Protein AF-A0A3T1CY49-F1 (afdb_monomer)

Organism: NCBI:txid2507935

Solvent-accessible surface area (backbone atoms only — not comparable to full-atom values): 16279 Å² total; per-residue (Å²): 134,84,90,53,68,66,58,60,73,72,49,56,66,70,61,47,53,51,50,51,49,52,52,56,60,72,52,63,84,50,55,74,68,56,39,51,52,52,51,50,51,50,51,49,20,60,74,70,68,28,60,48,84,67,85,77,49,74,73,49,68,70,44,60,73,94,64,31,60,62,59,48,54,48,56,49,48,47,37,29,54,47,40,78,73,54,48,75,78,75,40,68,29,73,50,89,44,82,86,80,56,77,83,63,68,64,58,54,52,52,51,50,50,50,36,64,74,71,68,54,78,61,87,56,92,70,32,65,64,51,55,53,53,50,50,53,49,48,53,38,42,58,67,48,45,50,58,53,52,51,50,55,50,44,73,53,43,45,33,86,88,55,56,33,44,72,22,53,48,61,46,32,60,88,25,46,32,37,37,81,44,82,44,93,97,50,81,65,43,74,46,31,32,22,79,36,65,47,69,76,91,76,59,83,83,73,58,81,74,71,87,86,62,76,60,46,80,46,42,42,36,48,72,42,76,57,95,90,37,81,41,86,34,72,37,39,65,62,53,28,51,54,47,18,76,73,56,79,46,73,73,80,61,44,71,68,60,50,51,53,52,50,50,55,41,39,75,77,34,65,36,43,52,50,31,87,126

Mean predicted aligned error: 7.64 Å

Structure (mmCIF, N/CA/C/O backbone):
data_AF-A0A3T1CY49-F1
#
_entry.id   AF-A0A3T1CY49-F1
#
loop_
_atom_site.group_PDB
_atom_site.id
_atom_site.type_symbol
_atom_site.label_atom_id
_atom_site.label_alt_id
_atom_site.label_comp_id
_atom_site.label_asym_id
_atom_site.label_entity_id
_atom_site.label_seq_id
_atom_site.pdbx_PDB_ins_code
_atom_site.Cartn_x
_atom_site.Cartn_y
_atom_site.Cartn_z
_atom_site.occupancy
_atom_site.B_iso_or_equiv
_atom_site.auth_seq_id
_atom_site.auth_comp_id
_atom_site.auth_asym_id
_atom_site.auth_atom_id
_atom_site.pdbx_PDB_model_num
ATOM 1 N N . MET A 1 1 ? 8.720 -8.062 31.637 1.00 53.09 1 MET A N 1
ATOM 2 C CA . MET A 1 1 ? 7.837 -8.602 30.583 1.00 53.09 1 MET A CA 1
ATOM 3 C C . MET A 1 1 ? 7.523 -7.433 29.664 1.00 53.09 1 MET A C 1
ATOM 5 O O . MET A 1 1 ? 7.147 -6.395 30.189 1.00 53.09 1 MET A O 1
ATOM 9 N N . ALA A 1 2 ? 7.831 -7.522 28.370 1.00 63.19 2 ALA A N 1
ATOM 10 C CA . ALA A 1 2 ? 7.576 -6.425 27.431 1.00 63.19 2 ALA A CA 1
ATOM 11 C C . ALA A 1 2 ? 6.107 -6.471 26.995 1.00 63.19 2 ALA A C 1
ATOM 13 O O . ALA A 1 2 ? 5.632 -7.558 26.670 1.00 63.19 2 ALA A O 1
ATOM 14 N N . ILE A 1 3 ? 5.408 -5.331 27.000 1.00 70.81 3 ILE A N 1
ATOM 15 C CA . ILE A 1 3 ? 4.041 -5.262 26.468 1.00 70.81 3 ILE A CA 1
ATOM 16 C C . ILE A 1 3 ? 4.057 -5.432 24.944 1.00 70.81 3 ILE A C 1
ATOM 18 O O . ILE A 1 3 ? 4.859 -4.816 24.238 1.00 70.81 3 ILE A O 1
ATOM 22 N N . ASN A 1 4 ? 3.138 -6.227 24.424 1.00 80.12 4 ASN A N 1
ATOM 23 C CA . ASN A 1 4 ? 2.841 -6.327 23.005 1.00 80.12 4 ASN A CA 1
ATOM 24 C C . ASN A 1 4 ? 1.474 -5.687 22.717 1.00 80.12 4 ASN A C 1
ATOM 26 O O . ASN A 1 4 ? 0.631 -5.523 23.592 1.00 80.12 4 ASN A O 1
ATOM 30 N N . ILE A 1 5 ? 1.222 -5.363 21.454 1.00 81.94 5 ILE A N 1
ATOM 31 C CA . ILE A 1 5 ? -0.074 -4.924 20.950 1.00 81.94 5 ILE A CA 1
ATOM 32 C C . ILE A 1 5 ? -1.205 -5.895 21.302 1.00 81.94 5 ILE A C 1
ATOM 34 O O . ILE A 1 5 ? -2.344 -5.475 21.465 1.00 81.94 5 ILE A O 1
ATOM 38 N N . ASN A 1 6 ? -0.891 -7.181 21.488 1.00 82.94 6 ASN A N 1
ATOM 39 C CA . ASN A 1 6 ? -1.867 -8.170 21.928 1.00 82.94 6 ASN A CA 1
ATOM 40 C C . ASN A 1 6 ? -2.429 -7.877 23.327 1.00 82.94 6 ASN A C 1
ATOM 42 O O . ASN A 1 6 ? -3.613 -8.112 23.549 1.00 82.94 6 ASN A O 1
ATOM 46 N N . ASP A 1 7 ? -1.648 -7.249 24.210 1.00 85.62 7 ASP A N 1
ATOM 47 C CA . ASP A 1 7 ? -2.102 -6.888 25.557 1.00 85.62 7 ASP A CA 1
ATOM 48 C C . ASP A 1 7 ? -3.218 -5.832 25.521 1.00 85.62 7 ASP A C 1
ATOM 50 O O . ASP A 1 7 ? -4.044 -5.769 26.429 1.00 85.62 7 ASP A O 1
ATOM 54 N N . PHE A 1 8 ? -3.303 -5.023 24.453 1.00 88.81 8 PHE A N 1
ATOM 55 C CA . PHE A 1 8 ? -4.446 -4.131 24.237 1.00 88.81 8 PHE A CA 1
ATOM 56 C C . PHE A 1 8 ? -5.747 -4.922 24.051 1.00 88.81 8 PHE A C 1
ATOM 58 O O . PHE A 1 8 ? -6.788 -4.515 24.568 1.00 88.81 8 PHE A O 1
ATOM 65 N N . PHE A 1 9 ? -5.709 -6.062 23.354 1.00 88.75 9 PHE A N 1
ATOM 66 C CA . PHE A 1 9 ? -6.896 -6.890 23.128 1.00 88.75 9 PHE A CA 1
ATOM 67 C C . PHE A 1 9 ? -7.370 -7.617 24.388 1.00 88.75 9 PHE A C 1
ATOM 69 O O . PHE A 1 9 ? -8.554 -7.952 24.458 1.00 88.75 9 PHE A O 1
ATOM 76 N N . ASP A 1 10 ? -6.510 -7.764 25.392 1.00 89.44 10 ASP A N 1
ATOM 77 C CA . ASP A 1 10 ? -6.843 -8.390 26.675 1.00 89.44 10 ASP A CA 1
ATOM 78 C C . ASP A 1 10 ? -7.375 -7.385 27.714 1.00 89.44 10 ASP A C 1
ATOM 80 O O . ASP A 1 10 ? -7.883 -7.770 28.769 1.00 89.44 10 ASP A O 1
ATOM 84 N N . LEU A 1 11 ? -7.329 -6.080 27.414 1.00 88.81 11 LEU A N 1
ATOM 85 C CA . LEU A 1 11 ? -7.946 -5.056 28.257 1.00 88.81 11 LEU A CA 1
ATOM 86 C C . LEU A 1 11 ? -9.475 -5.204 28.312 1.00 88.81 11 LEU A C 1
ATOM 88 O O . LEU A 1 11 ? -10.131 -5.630 27.355 1.00 88.81 11 LEU A O 1
ATOM 92 N N . ASN A 1 12 ? -10.060 -4.760 29.426 1.00 92.38 12 ASN A N 1
ATOM 93 C CA . ASN A 1 12 ? -11.509 -4.596 29.524 1.00 92.38 12 ASN A CA 1
ATOM 94 C C . ASN A 1 12 ? -12.015 -3.493 28.569 1.00 92.38 12 ASN A C 1
ATOM 96 O O . ASN A 1 12 ? -11.236 -2.674 28.072 1.00 92.38 12 ASN A O 1
ATOM 100 N N . LEU A 1 13 ? -13.324 -3.496 28.306 1.00 89.50 13 LEU A N 1
ATOM 101 C CA . LEU A 1 13 ? -13.953 -2.588 27.342 1.00 89.50 13 LEU A CA 1
ATOM 102 C C . LEU A 1 13 ? -13.731 -1.116 27.711 1.00 89.50 13 LEU A C 1
ATOM 104 O O . LEU A 1 13 ? -13.204 -0.375 26.886 1.00 89.50 13 LEU A O 1
ATOM 108 N N . ASP A 1 14 ? -13.982 -0.728 28.963 1.00 92.12 14 ASP A N 1
ATOM 109 C CA . ASP A 1 14 ? -13.819 0.659 29.424 1.00 92.12 14 ASP A CA 1
ATOM 110 C C . ASP A 1 14 ? -12.405 1.205 29.169 1.00 92.12 14 ASP A C 1
ATOM 112 O O . ASP A 1 14 ? -12.218 2.346 28.745 1.00 92.12 14 ASP A O 1
ATOM 116 N N . LYS A 1 15 ? -11.363 0.398 29.410 1.00 91.06 15 LYS A N 1
ATOM 117 C CA . LYS A 1 15 ? -9.976 0.811 29.152 1.00 91.06 15 LYS A CA 1
ATOM 118 C C . LYS A 1 15 ? -9.697 0.952 27.659 1.00 91.06 15 LYS A C 1
ATOM 120 O O . LYS A 1 15 ? -9.019 1.903 27.272 1.00 91.06 15 LYS A O 1
ATOM 125 N N . LYS A 1 16 ? -10.210 0.041 26.825 1.00 91.50 16 LYS A N 1
ATOM 126 C CA . LYS A 1 16 ? -10.067 0.134 25.362 1.00 91.50 16 LYS A CA 1
ATOM 127 C C . LYS A 1 16 ? -10.739 1.392 24.828 1.00 91.50 16 LYS A C 1
ATOM 129 O O . LYS A 1 16 ? -10.111 2.132 24.079 1.00 91.50 16 LYS A O 1
ATOM 134 N N . GLU A 1 17 ? -11.971 1.661 25.251 1.00 91.38 17 GLU A N 1
ATOM 135 C CA . GLU A 1 17 ? -12.739 2.835 24.828 1.00 91.38 17 GLU A CA 1
ATOM 136 C C . GLU A 1 17 ? -12.062 4.145 25.236 1.00 91.38 17 GLU A C 1
ATOM 138 O O . GLU A 1 17 ? -11.945 5.061 24.416 1.00 91.38 17 GLU A O 1
ATOM 143 N N . ASN A 1 18 ? -11.535 4.218 26.461 1.00 93.94 18 ASN A N 1
ATOM 144 C CA . ASN A 1 18 ? -10.764 5.373 26.916 1.00 93.94 18 ASN A CA 1
ATOM 145 C C . ASN A 1 18 ? -9.512 5.601 26.052 1.00 93.94 18 ASN A C 1
ATOM 147 O O . ASN A 1 18 ? -9.291 6.714 25.576 1.00 93.94 18 ASN A O 1
ATOM 151 N N . ILE A 1 19 ? -8.731 4.550 25.775 1.00 93.12 19 ILE A N 1
ATOM 152 C CA . ILE A 1 19 ? -7.538 4.642 24.915 1.00 93.12 19 ILE A CA 1
ATOM 153 C C . ILE A 1 19 ? -7.918 5.085 23.498 1.00 93.12 19 ILE A C 1
ATOM 155 O O . ILE A 1 19 ? -7.295 5.994 22.951 1.00 93.12 19 ILE A O 1
ATOM 159 N N . ILE A 1 20 ? -8.949 4.482 22.900 1.00 91.50 20 ILE A N 1
ATOM 160 C CA . ILE A 1 20 ? -9.424 4.850 21.558 1.00 91.50 20 ILE A CA 1
ATOM 161 C C . ILE A 1 20 ? -9.857 6.320 21.535 1.00 91.50 20 ILE A C 1
ATOM 163 O O . ILE A 1 20 ? -9.504 7.047 20.607 1.00 91.50 20 ILE A O 1
ATOM 167 N N . THR A 1 21 ? -10.559 6.786 22.567 1.00 93.62 21 THR A N 1
ATOM 168 C CA . THR A 1 21 ? -10.977 8.188 22.695 1.00 93.62 21 THR A CA 1
ATOM 169 C C . THR A 1 21 ? -9.775 9.131 22.755 1.00 93.62 21 THR A C 1
ATOM 171 O O . THR A 1 21 ? -9.752 10.148 22.058 1.00 93.62 21 THR A O 1
ATOM 174 N N . GLU A 1 22 ? -8.740 8.787 23.524 1.00 94.62 22 GLU A N 1
ATOM 175 C CA . GLU A 1 22 ? -7.503 9.571 23.584 1.00 94.62 22 GLU A CA 1
ATOM 176 C C . GLU A 1 22 ? -6.767 9.615 22.238 1.00 94.62 22 GLU A C 1
ATOM 178 O O . GLU A 1 22 ? -6.291 10.680 21.833 1.00 94.62 22 GLU A O 1
ATOM 183 N N . LEU A 1 23 ? -6.716 8.495 21.508 1.00 92.44 23 LEU A N 1
ATOM 184 C CA . LEU A 1 23 ? -6.149 8.451 20.158 1.00 92.44 23 LEU A CA 1
ATOM 185 C C . LEU A 1 23 ? -6.943 9.347 19.200 1.00 92.44 23 LEU A C 1
ATOM 187 O O . LEU A 1 23 ? -6.354 10.200 18.535 1.00 92.44 23 LEU A O 1
ATOM 191 N N . LYS A 1 24 ? -8.278 9.223 19.170 1.00 91.81 24 LYS A N 1
ATOM 192 C CA . LYS A 1 24 ? -9.146 10.043 18.307 1.00 91.81 24 LYS A CA 1
ATOM 193 C C . LYS A 1 24 ? -8.973 11.537 18.614 1.00 91.81 24 LYS A C 1
ATOM 195 O O . LYS A 1 24 ? -8.818 12.334 17.687 1.00 91.81 24 LYS A O 1
ATOM 200 N N . LYS A 1 25 ? -8.874 11.909 19.898 1.00 93.88 25 LYS A N 1
ATOM 201 C CA . LYS A 1 25 ? -8.597 13.286 20.343 1.00 93.88 25 LYS A CA 1
ATOM 202 C C . LYS A 1 25 ? -7.230 13.796 19.877 1.00 93.88 25 LYS A C 1
ATOM 204 O O . LYS A 1 25 ? -7.146 14.933 19.409 1.00 93.88 25 LYS A O 1
ATOM 209 N N . LYS A 1 26 ? -6.172 12.981 19.971 1.00 93.81 26 LYS A N 1
ATOM 210 C CA . LYS A 1 26 ? -4.807 13.352 19.550 1.00 93.81 26 LYS A CA 1
ATOM 211 C C . LYS A 1 26 ? -4.734 13.737 18.070 1.00 93.81 26 LYS A C 1
ATOM 213 O O . LYS A 1 26 ? -4.014 14.670 17.727 1.00 93.81 26 LYS A O 1
ATOM 218 N N . TYR A 1 27 ? -5.485 13.049 17.213 1.00 92.69 27 TYR A N 1
ATOM 219 C CA . TYR A 1 27 ? -5.465 13.262 15.760 1.00 92.69 27 TYR A CA 1
ATOM 220 C C . TYR A 1 27 ? -6.612 14.149 15.243 1.00 92.69 27 TYR A C 1
ATOM 222 O O . TYR A 1 27 ? -6.879 14.189 14.045 1.00 92.69 27 TYR A O 1
ATOM 230 N N . SER A 1 28 ? -7.257 14.916 16.128 1.00 91.38 28 SER A N 1
ATOM 231 C CA . SER A 1 28 ? -8.328 15.870 15.781 1.00 91.38 28 SER A CA 1
ATOM 232 C C . SER A 1 28 ? -7.885 17.051 14.902 1.00 91.38 28 SER A C 1
ATOM 234 O O . SER A 1 28 ? -8.725 17.808 14.424 1.00 91.38 28 SER A O 1
ATOM 236 N N . PHE A 1 29 ? -6.582 17.216 14.657 1.00 91.81 29 PHE A N 1
ATOM 237 C CA . PHE A 1 29 ? -6.048 18.241 13.753 1.00 91.81 29 PHE A CA 1
ATOM 238 C C . PHE A 1 29 ? -6.157 17.863 12.264 1.00 91.81 29 PHE A C 1
ATOM 240 O O . PHE A 1 29 ? -5.943 18.714 11.403 1.00 91.81 29 PHE A O 1
ATOM 247 N N . LEU A 1 30 ? -6.446 16.596 11.944 1.00 92.25 30 LEU A N 1
ATOM 248 C CA . LEU A 1 30 ? -6.599 16.122 10.565 1.00 92.25 30 LEU A CA 1
ATOM 249 C C . LEU A 1 30 ? -7.856 16.703 9.902 1.00 92.25 30 LEU A C 1
ATOM 251 O O . LEU A 1 30 ? -8.797 17.103 10.582 1.00 92.25 30 LEU A O 1
ATOM 255 N N . THR A 1 31 ? -7.920 16.700 8.568 1.00 92.25 31 THR A N 1
ATOM 256 C CA . THR A 1 31 ? -9.153 17.088 7.855 1.00 92.25 31 THR A CA 1
ATOM 257 C C . THR A 1 31 ? -10.301 16.108 8.151 1.00 92.25 31 THR A C 1
ATOM 259 O O . THR A 1 31 ? -10.032 14.938 8.436 1.00 92.25 31 THR A O 1
ATOM 262 N N . PRO A 1 32 ? -11.583 16.504 8.020 1.00 92.75 32 PRO A N 1
ATOM 263 C CA . PRO A 1 32 ? -12.715 15.618 8.323 1.00 92.75 32 PRO A CA 1
ATOM 264 C C . PRO A 1 32 ? -12.683 14.274 7.577 1.00 92.75 32 PRO A C 1
ATOM 266 O O . PRO A 1 32 ? -12.962 13.227 8.162 1.00 92.75 32 PRO A O 1
ATOM 269 N N . LYS A 1 33 ? -12.274 14.279 6.300 1.00 88.12 33 LYS A N 1
ATOM 270 C CA . LYS A 1 33 ? -12.119 13.052 5.503 1.00 88.12 33 LYS A CA 1
ATOM 271 C C . LYS A 1 33 ? -10.994 12.162 6.043 1.00 88.12 33 LYS A C 1
ATOM 273 O O . LYS A 1 33 ? -11.181 10.960 6.189 1.00 88.12 33 LYS A O 1
ATOM 278 N N . GLN A 1 34 ? -9.844 12.746 6.384 1.00 89.94 34 GLN A N 1
ATOM 279 C CA . GLN A 1 34 ? -8.722 12.006 6.972 1.00 89.94 34 GLN A CA 1
ATOM 280 C C . GLN A 1 34 ? -9.076 11.431 8.348 1.00 89.94 34 GLN A C 1
ATOM 282 O O . GLN A 1 34 ? -8.743 10.283 8.618 1.00 89.94 34 GLN A O 1
ATOM 287 N N . GLN A 1 35 ? -9.779 12.192 9.194 1.00 91.44 35 GLN A N 1
ATOM 288 C CA . GLN A 1 35 ? -10.267 11.704 10.487 1.00 91.44 35 GLN A CA 1
ATOM 289 C C . GLN A 1 35 ? -11.217 10.524 10.308 1.00 91.44 35 GLN A C 1
ATOM 291 O O . GLN A 1 35 ? -11.038 9.501 10.957 1.00 91.44 35 GLN A O 1
ATOM 296 N N . THR A 1 36 ? -12.184 10.646 9.395 1.00 91.56 36 THR A N 1
ATOM 297 C CA . THR A 1 36 ? -13.145 9.575 9.101 1.00 91.56 36 THR A CA 1
ATOM 298 C C . THR A 1 36 ? -12.419 8.290 8.707 1.00 91.56 36 THR A C 1
ATOM 300 O O . THR A 1 36 ? -12.648 7.249 9.319 1.00 91.56 36 THR A O 1
ATOM 303 N N . ASN A 1 37 ? -11.479 8.373 7.762 1.00 90.44 37 ASN A N 1
ATOM 304 C CA . ASN A 1 37 ? -10.702 7.216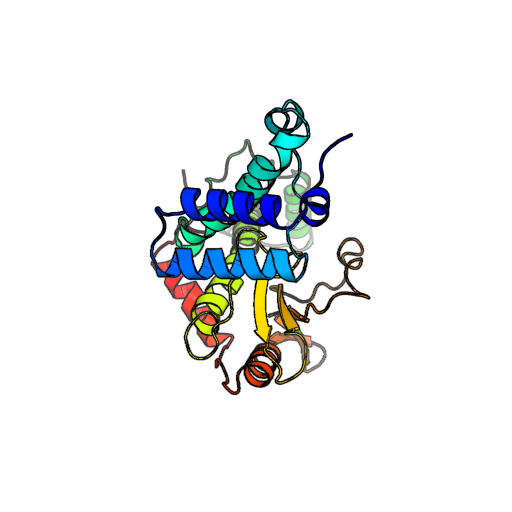 7.320 1.00 90.44 37 ASN A CA 1
ATOM 305 C C . ASN A 1 37 ? -9.842 6.630 8.449 1.00 90.44 37 ASN A C 1
ATOM 307 O O . ASN A 1 37 ? -9.835 5.419 8.646 1.00 90.44 37 ASN A O 1
ATOM 311 N N . LEU A 1 38 ? -9.147 7.478 9.216 1.00 91.44 38 LEU A N 1
ATOM 312 C CA . LEU A 1 38 ? -8.317 7.047 10.342 1.00 91.44 38 LEU A CA 1
ATOM 313 C C . LEU A 1 38 ? -9.153 6.338 11.413 1.00 91.44 38 LEU A C 1
ATOM 315 O O . LEU A 1 38 ? -8.739 5.313 11.946 1.00 91.44 38 LEU A O 1
ATOM 319 N N . TYR A 1 39 ? -10.329 6.871 11.738 1.00 92.12 39 TYR A N 1
ATOM 320 C CA . TYR A 1 39 ? -11.199 6.298 12.760 1.00 92.12 39 TYR A CA 1
ATOM 321 C C . TYR A 1 39 ? -11.777 4.964 12.305 1.00 92.12 39 TYR A C 1
ATOM 323 O O . TYR A 1 39 ? -11.755 4.019 13.085 1.00 92.12 39 TYR A O 1
ATOM 331 N N . GLN A 1 40 ? -12.195 4.856 11.042 1.00 92.31 40 GLN A N 1
ATOM 332 C CA . GLN A 1 40 ? -12.613 3.575 10.477 1.00 92.31 40 GLN A CA 1
ATOM 333 C C . GLN A 1 40 ? -11.465 2.558 10.479 1.00 92.31 40 GLN A C 1
ATOM 335 O O . GLN A 1 40 ? -11.675 1.417 10.875 1.00 92.31 40 GLN A O 1
ATOM 340 N N . LEU A 1 41 ? -10.239 2.958 10.119 1.00 92.38 41 LEU A N 1
ATOM 341 C CA . LEU A 1 41 ? -9.065 2.082 10.203 1.00 92.38 41 LEU A CA 1
ATOM 342 C C . LEU A 1 41 ? -8.809 1.597 11.635 1.00 92.38 41 LEU A C 1
ATOM 344 O O . LEU A 1 41 ? -8.552 0.411 11.825 1.00 92.38 41 LEU A O 1
ATOM 348 N N . ILE A 1 42 ? -8.905 2.482 12.635 1.00 91.44 42 ILE A N 1
ATOM 349 C CA . ILE A 1 42 ? -8.789 2.105 14.052 1.00 91.44 42 ILE A CA 1
ATOM 350 C C . ILE A 1 42 ? -9.861 1.080 14.406 1.00 91.44 42 ILE A C 1
ATOM 352 O O . ILE A 1 42 ? -9.534 0.022 14.939 1.00 91.44 42 ILE A O 1
ATOM 356 N N . ASP A 1 43 ? -11.121 1.375 14.093 1.00 90.94 43 ASP A N 1
ATOM 357 C CA . ASP A 1 43 ? -12.248 0.530 14.471 1.00 90.94 43 ASP A CA 1
ATOM 358 C C . ASP A 1 43 ? -12.116 -0.868 13.825 1.00 90.94 43 ASP A C 1
ATOM 360 O O . ASP A 1 43 ? -12.244 -1.874 14.523 1.00 90.94 43 ASP A O 1
ATOM 364 N N . LEU A 1 44 ? -11.733 -0.955 12.542 1.00 92.00 44 LEU A N 1
ATOM 365 C CA . LEU A 1 44 ? -11.474 -2.231 11.858 1.00 92.00 44 LEU A CA 1
ATOM 366 C C . LEU A 1 44 ? -10.256 -2.970 12.419 1.00 92.00 44 LEU A C 1
ATOM 368 O O . LEU A 1 44 ? -10.304 -4.183 12.622 1.00 92.00 44 LEU A O 1
ATOM 372 N N . ALA A 1 45 ? -9.154 -2.266 12.680 1.00 90.75 45 ALA A N 1
ATOM 373 C CA . ALA A 1 45 ? -7.953 -2.889 13.221 1.00 90.75 45 ALA A CA 1
ATOM 374 C C . ALA A 1 45 ? -8.202 -3.472 14.618 1.00 90.75 45 ALA A C 1
ATOM 376 O O . ALA A 1 45 ? -7.668 -4.533 14.948 1.00 90.75 45 ALA A O 1
ATOM 377 N N . VAL A 1 46 ? -9.027 -2.801 15.423 1.00 90.19 46 VAL A N 1
ATOM 378 C CA . VAL A 1 46 ? -9.418 -3.262 16.755 1.00 90.19 46 VAL A CA 1
ATOM 379 C C . VAL A 1 46 ? -10.372 -4.453 16.664 1.00 90.19 46 VAL A C 1
ATOM 381 O O . VAL A 1 46 ? -10.104 -5.491 17.267 1.00 90.19 46 VAL A O 1
ATOM 384 N N . GLU A 1 47 ? -11.456 -4.321 15.899 1.00 89.31 47 GLU A N 1
ATOM 385 C CA . GLU A 1 47 ? -12.495 -5.346 15.750 1.00 89.31 47 GLU A CA 1
ATOM 386 C C . GLU A 1 47 ? -11.928 -6.664 15.213 1.00 89.31 47 GLU A C 1
ATOM 388 O O . GLU A 1 47 ? -12.144 -7.727 15.796 1.00 89.31 47 GLU A O 1
ATOM 393 N N . PHE A 1 48 ? -11.134 -6.594 14.144 1.00 89.06 48 PHE A N 1
ATOM 394 C CA . PHE A 1 48 ? -10.583 -7.770 13.469 1.00 89.06 48 PHE A CA 1
ATOM 395 C C . PHE A 1 48 ? -9.187 -8.167 13.973 1.00 89.06 48 PHE A C 1
ATOM 397 O O . PHE A 1 48 ? -8.536 -9.025 13.371 1.00 89.06 48 PHE A O 1
ATOM 404 N N . LYS A 1 49 ? -8.711 -7.548 15.064 1.00 90.38 49 LYS A N 1
ATOM 405 C CA . LYS A 1 49 ? -7.387 -7.778 15.674 1.00 90.38 49 LYS A CA 1
ATOM 406 C C . LYS A 1 49 ? -6.215 -7.658 14.687 1.00 90.38 49 LYS A C 1
ATOM 408 O O . LYS A 1 49 ? -5.250 -8.421 14.735 1.00 90.38 49 LYS A O 1
ATOM 413 N N . GLN A 1 50 ? -6.290 -6.677 13.791 1.00 90.25 50 GLN A N 1
ATOM 414 C CA . GLN A 1 50 ? -5.333 -6.459 12.703 1.00 90.25 50 GLN A CA 1
ATOM 415 C C . GLN A 1 50 ? -4.273 -5.387 12.991 1.00 90.25 50 GLN A C 1
ATOM 417 O O . GLN A 1 50 ? -3.569 -4.983 12.068 1.00 90.25 50 GLN A O 1
ATOM 422 N N . ILE A 1 51 ? -4.122 -4.925 14.237 1.00 89.62 51 ILE A N 1
ATOM 423 C CA . ILE A 1 51 ? -3.088 -3.935 14.581 1.00 89.62 51 ILE A CA 1
ATOM 424 C C . ILE A 1 51 ? -1.693 -4.578 14.456 1.00 89.62 51 ILE A C 1
ATOM 426 O O . ILE A 1 51 ? -1.417 -5.529 15.191 1.00 89.62 51 ILE A O 1
ATOM 430 N N . PRO A 1 52 ? -0.807 -4.102 13.561 1.00 86.75 52 PRO A N 1
ATOM 431 C CA . PRO A 1 52 ? 0.516 -4.677 13.364 1.00 86.75 52 PRO A CA 1
ATOM 432 C C . PRO A 1 52 ? 1.421 -4.532 14.578 1.00 86.75 52 PRO A C 1
ATOM 434 O O . PRO A 1 52 ? 1.345 -3.559 15.333 1.00 86.75 52 PRO A O 1
ATOM 437 N N . ASP A 1 53 ? 2.313 -5.507 14.729 1.00 84.56 53 ASP A N 1
ATOM 438 C CA . ASP A 1 53 ? 3.254 -5.553 15.837 1.00 84.56 53 ASP A CA 1
ATOM 439 C C . ASP A 1 53 ? 4.162 -4.318 15.802 1.00 84.56 53 ASP A C 1
ATOM 441 O O . ASP A 1 53 ? 4.690 -3.930 14.757 1.00 84.56 53 ASP A O 1
ATOM 445 N N . GLN A 1 54 ? 4.340 -3.683 16.960 1.00 84.12 54 GLN A N 1
ATOM 446 C CA . GLN A 1 54 ? 5.147 -2.476 17.088 1.00 84.12 54 GLN A CA 1
ATOM 447 C C . GLN A 1 54 ? 6.438 -2.786 17.832 1.00 84.12 54 GLN A C 1
ATOM 449 O O . GLN A 1 54 ? 6.422 -3.258 18.968 1.00 84.12 54 GLN A O 1
ATOM 454 N N . ILE A 1 55 ? 7.576 -2.457 17.217 1.00 80.75 55 ILE A N 1
ATOM 455 C CA . ILE A 1 55 ? 8.870 -2.535 17.899 1.00 80.75 55 ILE A CA 1
ATOM 456 C C . ILE A 1 55 ? 8.876 -1.490 19.018 1.00 80.75 55 ILE A C 1
ATOM 458 O O . ILE A 1 55 ? 8.757 -0.289 18.746 1.00 80.75 55 ILE A O 1
ATOM 462 N N . GLN A 1 56 ? 9.039 -1.917 20.269 1.00 81.75 56 GLN A N 1
ATOM 463 C CA . GLN A 1 56 ? 9.146 -0.993 21.395 1.00 81.75 56 GLN A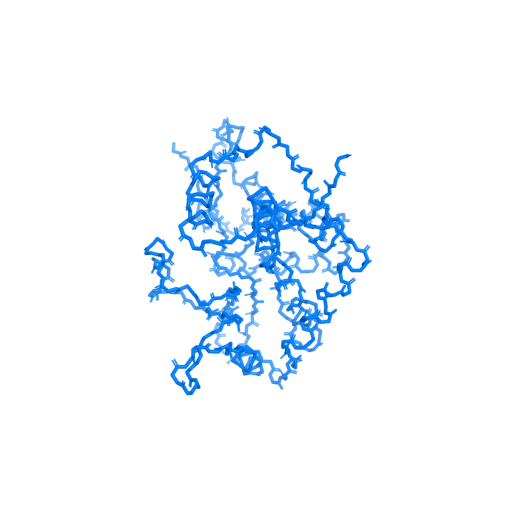 CA 1
ATOM 464 C C . GLN A 1 56 ? 10.424 -0.147 21.277 1.00 81.75 56 GLN A C 1
ATOM 466 O O . GLN A 1 56 ? 11.512 -0.676 21.048 1.00 81.75 56 GLN A O 1
ATOM 471 N N . SER A 1 57 ? 10.309 1.176 21.430 1.00 86.06 57 SER A N 1
ATOM 472 C CA . SER A 1 57 ? 11.493 2.023 21.618 1.00 86.06 57 SER A CA 1
ATOM 473 C C . SER A 1 57 ? 11.999 1.912 23.057 1.00 86.06 57 SER A C 1
ATOM 475 O O . SER A 1 57 ? 11.251 1.523 23.958 1.00 86.06 57 SER A O 1
ATOM 477 N N . LYS A 1 58 ? 13.257 2.315 23.286 1.00 87.81 58 LYS A N 1
ATOM 478 C CA . LYS A 1 58 ? 13.836 2.398 24.637 1.00 87.81 58 LYS A CA 1
ATOM 479 C C . LYS A 1 58 ? 12.958 3.239 25.571 1.00 87.81 58 LYS A C 1
ATOM 481 O O . LYS A 1 58 ? 12.686 2.810 26.689 1.00 87.81 58 LYS A O 1
ATOM 486 N N . ASP A 1 59 ? 12.436 4.359 25.075 1.00 88.62 59 ASP A N 1
ATOM 487 C CA . ASP A 1 59 ? 11.584 5.266 25.851 1.00 88.62 59 ASP A CA 1
ATOM 488 C C . ASP A 1 59 ? 10.277 4.603 26.293 1.00 88.62 59 ASP A C 1
ATOM 490 O O . ASP A 1 59 ? 9.886 4.722 27.450 1.00 88.62 59 ASP A O 1
ATOM 494 N N . ILE A 1 60 ? 9.622 3.851 25.400 1.00 88.31 60 ILE A N 1
ATOM 495 C CA . ILE A 1 60 ? 8.392 3.120 25.736 1.00 88.31 60 ILE A CA 1
ATOM 496 C C . ILE A 1 60 ? 8.698 2.015 26.749 1.00 88.31 60 ILE A C 1
ATOM 498 O O . ILE A 1 60 ? 7.975 1.869 27.730 1.00 88.31 60 ILE A O 1
ATOM 502 N N . SER A 1 61 ? 9.787 1.268 26.546 1.00 87.56 61 SER A N 1
ATOM 503 C CA . SER A 1 61 ? 10.163 0.161 27.434 1.00 87.56 61 SER A CA 1
ATOM 504 C C . SER A 1 61 ? 10.506 0.607 28.863 1.00 87.56 61 SER A C 1
ATOM 506 O O . SER A 1 61 ? 10.422 -0.198 29.788 1.00 87.56 61 SER A O 1
ATOM 508 N N . ALA A 1 62 ? 10.863 1.883 29.051 1.00 89.56 62 ALA A N 1
ATOM 509 C CA . ALA A 1 62 ? 11.166 2.470 30.353 1.00 89.56 62 ALA A CA 1
ATOM 510 C C . ALA A 1 62 ? 9.913 2.899 31.145 1.00 89.56 62 ALA A C 1
ATOM 512 O O . ALA A 1 62 ? 10.015 3.184 32.339 1.00 89.56 62 ALA A O 1
ATOM 513 N N . LEU A 1 63 ? 8.736 2.963 30.510 1.00 88.50 63 LEU A N 1
ATOM 514 C CA . LEU A 1 63 ? 7.486 3.319 31.184 1.00 88.50 63 LEU A CA 1
ATOM 515 C C . LEU A 1 63 ? 6.954 2.151 32.033 1.00 88.50 63 LEU A C 1
ATOM 517 O O . LEU A 1 63 ? 7.172 0.988 31.678 1.00 88.50 63 LEU A O 1
ATOM 521 N N . PRO A 1 64 ? 6.179 2.429 33.102 1.00 87.94 64 PRO A N 1
ATOM 522 C CA . PRO A 1 64 ? 5.384 1.405 33.774 1.00 87.94 64 PRO A CA 1
ATOM 523 C C . PRO A 1 64 ? 4.514 0.647 32.771 1.00 87.94 64 PRO A C 1
ATOM 525 O O . PRO A 1 64 ? 3.991 1.258 31.836 1.00 87.94 64 PRO A O 1
ATOM 528 N N . LEU A 1 65 ? 4.364 -0.665 32.966 1.00 81.31 65 LEU A N 1
ATOM 529 C CA . LEU A 1 65 ? 3.718 -1.579 32.019 1.00 81.31 65 LEU A CA 1
ATOM 530 C C . LEU A 1 65 ? 2.343 -1.035 31.587 1.00 81.31 65 LEU A C 1
ATOM 532 O O . LEU A 1 65 ? 2.091 -0.788 30.413 1.00 81.31 65 LEU A O 1
ATOM 536 N N . GLU A 1 66 ? 1.499 -0.674 32.544 1.00 82.31 66 GLU A N 1
ATOM 537 C CA . GLU A 1 66 ? 0.161 -0.126 32.317 1.00 82.31 66 GLU A CA 1
ATOM 538 C C . GLU A 1 66 ? 0.117 1.179 31.494 1.00 82.31 66 GLU A C 1
ATOM 540 O O . GLU A 1 66 ? -0.943 1.545 30.989 1.00 82.31 66 GLU A O 1
ATOM 545 N N . LYS A 1 67 ? 1.252 1.868 31.319 1.00 87.38 67 LYS A N 1
ATOM 546 C CA . LYS A 1 67 ? 1.385 3.102 30.529 1.00 87.38 67 LYS A CA 1
ATOM 547 C C . LYS A 1 67 ? 2.014 2.888 29.146 1.00 87.38 67 LYS A C 1
ATOM 549 O O . LYS A 1 67 ? 2.141 3.857 28.402 1.00 87.38 67 LYS A O 1
ATOM 554 N N . GLN A 1 68 ? 2.402 1.663 28.777 1.00 89.88 68 GLN A N 1
ATOM 555 C CA . GLN A 1 68 ? 3.089 1.383 27.504 1.00 89.88 68 GLN A CA 1
ATOM 556 C C . GLN A 1 68 ? 2.142 1.275 26.297 1.00 89.88 68 GLN A C 1
ATOM 558 O O . GLN A 1 68 ? 2.542 1.599 25.178 1.00 89.88 68 GLN A O 1
ATOM 563 N N . ILE A 1 69 ? 0.886 0.855 26.504 1.00 90.56 69 ILE A N 1
ATOM 564 C CA . ILE A 1 69 ? -0.061 0.536 25.415 1.00 90.56 69 ILE A CA 1
ATOM 565 C C . ILE A 1 69 ? -0.383 1.759 24.550 1.00 90.56 69 ILE A C 1
ATOM 567 O O . ILE A 1 69 ? -0.280 1.699 23.325 1.00 90.56 69 ILE A O 1
ATOM 571 N N . LEU A 1 70 ? -0.749 2.883 25.172 1.00 91.31 70 LEU A N 1
ATOM 572 C CA . LEU A 1 70 ? -1.127 4.090 24.438 1.00 91.31 70 LEU A CA 1
ATOM 573 C C . LEU A 1 70 ? 0.030 4.623 23.563 1.00 91.31 70 LEU A C 1
ATOM 575 O O . LEU A 1 70 ? -0.198 4.829 22.372 1.00 91.31 70 LEU A O 1
ATOM 579 N N . PRO A 1 71 ? 1.269 4.805 24.065 1.00 92.00 71 PRO A N 1
ATOM 580 C CA . PRO A 1 71 ? 2.413 5.180 23.231 1.00 92.00 71 PRO A CA 1
ATOM 581 C C . PRO A 1 71 ? 2.695 4.224 22.064 1.00 92.00 71 PRO A C 1
ATOM 583 O O . PRO A 1 71 ? 3.074 4.685 20.988 1.00 92.00 71 PRO A O 1
ATOM 586 N N . LEU A 1 72 ? 2.493 2.912 22.237 1.00 90.19 72 LEU A N 1
ATOM 587 C CA . LEU A 1 72 ? 2.660 1.939 21.148 1.00 90.19 72 LEU A CA 1
ATOM 588 C C . LEU A 1 72 ? 1.614 2.123 20.052 1.00 90.19 72 LEU A C 1
ATOM 590 O O . LEU A 1 72 ? 1.966 2.174 18.875 1.00 90.19 72 LEU A O 1
ATOM 594 N N . LEU A 1 73 ? 0.349 2.296 20.432 1.00 91.25 73 LEU A N 1
ATOM 595 C CA . LEU A 1 73 ? -0.727 2.585 19.484 1.0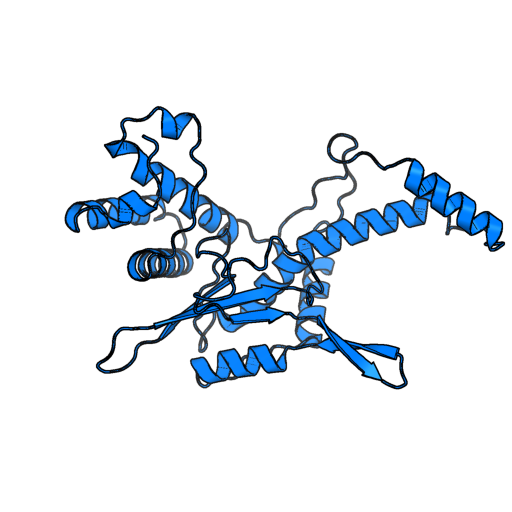0 91.25 73 LEU A CA 1
ATOM 596 C C . LEU A 1 73 ? -0.530 3.942 18.798 1.00 91.25 73 LEU A C 1
ATOM 598 O O . LEU A 1 73 ? -0.783 4.076 17.606 1.00 91.25 73 LEU A O 1
ATOM 602 N N . GLN A 1 74 ? -0.013 4.942 19.513 1.00 92.19 74 GLN A N 1
ATOM 603 C CA . GLN A 1 74 ? 0.353 6.227 18.916 1.00 92.19 74 GLN A CA 1
ATOM 604 C C . GLN A 1 74 ? 1.505 6.087 17.917 1.00 92.19 74 GLN A C 1
ATOM 606 O O . GLN A 1 74 ? 1.476 6.731 16.873 1.00 92.19 74 GLN A O 1
ATOM 611 N N . LYS A 1 75 ? 2.514 5.257 18.209 1.00 89.94 75 LYS A N 1
ATOM 612 C CA . LYS A 1 75 ? 3.601 4.966 17.267 1.00 89.94 75 LYS A CA 1
ATOM 613 C C . LYS A 1 75 ? 3.060 4.324 15.988 1.00 89.94 75 LYS A C 1
ATOM 615 O O . LYS A 1 75 ? 3.412 4.778 14.905 1.00 89.94 75 LYS A O 1
ATOM 620 N N . TRP A 1 76 ? 2.173 3.339 16.125 1.00 89.81 76 TRP A N 1
ATOM 621 C CA . TRP A 1 76 ? 1.467 2.715 15.005 1.00 89.81 76 TRP A CA 1
ATOM 622 C C . TRP A 1 76 ? 0.703 3.745 14.159 1.00 89.81 76 TRP A C 1
ATOM 624 O O . TRP A 1 76 ? 0.939 3.857 12.958 1.00 89.81 76 TRP A O 1
ATOM 634 N N . LEU A 1 77 ? -0.160 4.554 14.782 1.00 91.31 77 LEU A N 1
ATOM 635 C CA . LEU A 1 77 ? -0.986 5.529 14.064 1.00 91.31 77 LEU A CA 1
ATOM 636 C C . LEU A 1 77 ? -0.183 6.681 13.459 1.00 91.31 77 LEU A C 1
ATOM 638 O O . LEU A 1 77 ? -0.549 7.190 12.404 1.00 91.31 77 LEU A O 1
ATOM 642 N N . ASN A 1 78 ? 0.930 7.078 14.076 1.00 90.69 78 ASN A N 1
ATOM 643 C CA . ASN A 1 78 ? 1.803 8.104 13.511 1.00 90.69 78 ASN A CA 1
ATOM 644 C C . ASN A 1 78 ? 2.346 7.703 12.133 1.00 90.69 78 ASN A C 1
ATOM 646 O O . ASN A 1 78 ? 2.496 8.577 11.284 1.00 90.69 78 ASN A O 1
ATOM 650 N N . ASN A 1 79 ? 2.600 6.415 11.878 1.00 86.81 79 ASN A N 1
ATOM 651 C CA . ASN A 1 79 ? 3.036 5.966 10.554 1.00 86.81 79 ASN A CA 1
ATOM 652 C C . ASN A 1 79 ? 1.968 6.265 9.492 1.00 86.81 79 ASN A C 1
ATOM 654 O O . ASN A 1 79 ? 2.283 6.824 8.443 1.00 86.81 79 ASN A O 1
ATOM 658 N N . ASN A 1 80 ? 0.700 5.978 9.800 1.00 87.06 80 ASN A N 1
ATOM 659 C CA . ASN A 1 80 ? -0.424 6.314 8.927 1.00 87.06 80 ASN A CA 1
ATOM 660 C C . ASN A 1 80 ? -0.565 7.817 8.729 1.00 87.06 80 ASN A C 1
ATOM 662 O O . ASN A 1 80 ? -0.652 8.296 7.603 1.00 87.06 80 ASN A O 1
ATOM 666 N N . VAL A 1 81 ? -0.562 8.565 9.831 1.00 89.56 81 VAL A N 1
ATOM 667 C CA . VAL A 1 81 ? -0.753 10.014 9.823 1.00 89.56 81 VAL A CA 1
ATOM 668 C C . VAL A 1 81 ? 0.333 10.696 9.002 1.00 89.56 81 VAL A C 1
ATOM 670 O O . VAL A 1 81 ? 0.026 11.579 8.204 1.00 89.56 81 VAL A O 1
ATOM 673 N N . ASN A 1 82 ? 1.581 10.247 9.122 1.00 87.44 82 ASN A N 1
ATOM 674 C CA . ASN A 1 82 ? 2.670 10.737 8.287 1.00 87.44 82 ASN A CA 1
ATOM 675 C C . ASN A 1 82 ? 2.404 10.417 6.812 1.00 87.44 82 ASN A C 1
ATOM 677 O O . ASN A 1 82 ? 2.511 11.307 5.978 1.00 87.44 82 ASN A O 1
ATOM 681 N N . SER A 1 83 ? 1.971 9.199 6.486 1.00 81.81 83 SER A N 1
ATOM 682 C CA . SER A 1 83 ? 1.708 8.807 5.096 1.00 81.81 83 SER A CA 1
ATOM 683 C C . SER A 1 83 ? 0.590 9.624 4.422 1.00 81.81 83 SER A C 1
ATOM 685 O O . SER A 1 83 ? 0.732 10.090 3.295 1.00 81.81 83 SER A O 1
ATOM 687 N N . ILE A 1 84 ? -0.492 9.934 5.148 1.00 79.69 84 ILE A N 1
ATOM 688 C CA . ILE A 1 84 ? -1.622 10.703 4.599 1.00 79.69 84 ILE A CA 1
ATOM 689 C C . ILE A 1 84 ? -1.382 12.218 4.585 1.00 79.69 84 ILE A C 1
ATOM 691 O O . ILE A 1 84 ? -2.096 12.940 3.884 1.00 79.69 84 ILE A O 1
ATOM 695 N N . THR A 1 85 ? -0.431 12.716 5.383 1.00 80.94 85 THR A N 1
ATOM 696 C CA . THR A 1 85 ? -0.058 14.142 5.421 1.00 80.94 85 THR A CA 1
ATOM 697 C C . THR A 1 85 ? 1.140 14.452 4.523 1.00 80.94 85 THR A C 1
ATOM 699 O O . THR A 1 85 ? 1.212 15.550 3.977 1.00 80.94 85 THR A O 1
ATOM 702 N N . THR A 1 86 ? 2.026 13.480 4.290 1.00 78.50 86 THR A N 1
ATOM 703 C CA . THR A 1 86 ? 3.129 13.543 3.322 1.00 78.50 86 THR A CA 1
ATOM 704 C C . THR A 1 86 ? 2.947 12.483 2.240 1.00 78.50 86 THR A C 1
ATOM 706 O O . THR A 1 86 ? 3.396 11.351 2.384 1.00 78.50 86 THR A O 1
ATOM 709 N N . ARG A 1 87 ? 2.262 12.850 1.148 1.00 72.81 87 ARG A N 1
ATOM 710 C CA . ARG A 1 87 ? 1.990 11.922 0.040 1.00 72.81 87 ARG A CA 1
ATOM 711 C C . ARG A 1 87 ? 3.267 11.482 -0.669 1.00 72.81 87 ARG A C 1
ATOM 713 O O . ARG A 1 87 ? 4.172 12.290 -0.885 1.00 72.81 87 ARG A O 1
ATOM 720 N N . ASN A 1 88 ? 3.282 10.226 -1.113 1.00 74.69 88 ASN A N 1
ATOM 721 C CA . ASN A 1 88 ? 4.406 9.641 -1.842 1.00 74.69 88 ASN A CA 1
ATOM 722 C C . ASN A 1 88 ? 4.682 10.371 -3.165 1.00 74.69 88 ASN A C 1
ATOM 724 O O . ASN A 1 88 ? 5.845 10.612 -3.481 1.00 74.69 88 ASN A O 1
ATOM 728 N N . ASN A 1 89 ? 3.649 10.819 -3.886 1.00 70.81 89 ASN A N 1
ATOM 729 C CA . ASN A 1 89 ? 3.810 11.618 -5.107 1.00 70.81 89 ASN A CA 1
ATOM 730 C C . ASN A 1 89 ? 4.562 12.956 -4.927 1.00 70.81 89 ASN A C 1
ATOM 732 O O . ASN A 1 89 ? 5.158 13.464 -5.877 1.00 70.81 89 ASN A O 1
ATOM 736 N N . ALA A 1 90 ? 4.570 13.515 -3.715 1.00 74.50 90 ALA A N 1
ATOM 737 C CA . ALA A 1 90 ? 5.224 14.776 -3.374 1.00 74.50 90 ALA A CA 1
ATOM 738 C C . ALA A 1 90 ? 6.596 14.553 -2.720 1.00 74.50 90 ALA A C 1
ATOM 740 O O . ALA A 1 90 ? 7.268 15.507 -2.322 1.00 74.50 90 ALA A O 1
ATOM 741 N N . ARG A 1 91 ? 7.014 13.289 -2.578 1.00 76.56 91 ARG A N 1
ATOM 742 C CA . ARG A 1 91 ? 8.305 12.932 -2.006 1.00 76.56 91 ARG A CA 1
ATOM 743 C C . ARG A 1 91 ? 9.428 13.427 -2.912 1.00 76.56 91 ARG A C 1
ATOM 745 O O . ARG A 1 91 ? 9.356 13.326 -4.133 1.00 76.56 91 ARG A O 1
ATOM 752 N N . LEU A 1 92 ? 10.494 13.909 -2.288 1.00 75.75 92 LEU A N 1
ATOM 753 C CA . LEU A 1 92 ? 11.768 14.143 -2.953 1.00 75.75 92 LEU A CA 1
ATOM 754 C C . LEU A 1 92 ? 12.682 12.947 -2.699 1.00 75.75 92 LEU A C 1
ATOM 756 O O . LEU A 1 92 ? 12.766 12.444 -1.569 1.00 75.75 92 LEU A O 1
ATOM 760 N N . ALA A 1 93 ? 13.373 12.500 -3.743 1.00 71.19 93 ALA A N 1
ATOM 761 C CA . ALA A 1 93 ? 14.463 11.560 -3.590 1.00 71.19 93 ALA A CA 1
ATOM 762 C C . ALA A 1 93 ? 15.509 12.165 -2.653 1.00 71.19 93 ALA A C 1
ATOM 764 O O . ALA A 1 93 ? 15.844 13.354 -2.730 1.00 71.19 93 ALA A O 1
ATOM 765 N N . LYS A 1 94 ? 16.032 11.331 -1.752 1.00 66.25 94 LYS A N 1
ATOM 766 C CA . LYS A 1 94 ? 17.261 11.700 -1.059 1.00 66.25 94 LYS A CA 1
ATOM 767 C C . LYS A 1 94 ? 18.354 11.809 -2.124 1.00 66.25 94 LYS A C 1
ATOM 769 O O . LYS A 1 94 ? 18.392 10.934 -2.992 1.00 66.25 94 LYS A O 1
ATOM 774 N N . PRO A 1 95 ? 19.213 12.839 -2.074 1.00 61.88 95 PRO A N 1
ATOM 775 C CA . PRO A 1 95 ? 20.390 12.866 -2.925 1.00 61.88 95 PRO A CA 1
ATOM 776 C C . PRO A 1 95 ? 21.168 11.565 -2.746 1.00 61.88 95 PRO A C 1
ATOM 778 O O . PRO A 1 95 ? 21.270 11.069 -1.618 1.00 61.88 95 PRO A O 1
ATOM 781 N N . PHE A 1 96 ? 21.702 11.017 -3.837 1.00 61.88 96 PHE A N 1
ATOM 782 C CA . PHE A 1 96 ? 22.681 9.945 -3.722 1.00 61.88 96 PHE A CA 1
ATOM 783 C C . PHE A 1 96 ? 23.848 10.490 -2.902 1.00 61.88 96 PHE A C 1
ATOM 785 O O . PHE A 1 96 ? 24.492 11.463 -3.287 1.00 61.88 96 PHE A O 1
ATOM 792 N N . SER A 1 97 ? 24.040 9.929 -1.712 1.00 55.31 97 SER A N 1
ATOM 793 C CA . SER A 1 97 ? 25.145 10.293 -0.844 1.00 55.31 97 SER A CA 1
ATOM 794 C C . SER A 1 97 ? 26.071 9.093 -0.729 1.00 55.31 97 SER A C 1
ATOM 796 O O . SER A 1 97 ? 25.620 7.981 -0.440 1.00 55.31 97 SER A O 1
ATOM 798 N N . ASP A 1 98 ? 27.373 9.337 -0.870 1.00 53.19 98 ASP A N 1
ATOM 799 C CA . ASP A 1 98 ? 28.427 8.329 -0.675 1.00 53.19 98 ASP A CA 1
ATOM 800 C C . ASP A 1 98 ? 28.425 7.729 0.746 1.00 53.19 98 ASP A C 1
ATOM 802 O O . ASP A 1 98 ? 29.175 6.804 1.053 1.00 53.19 98 ASP A O 1
ATOM 806 N N . LYS A 1 99 ? 27.602 8.275 1.655 1.00 55.16 99 LYS A N 1
ATOM 807 C CA . LYS A 1 99 ? 27.452 7.807 3.035 1.00 55.16 99 LYS A CA 1
ATOM 808 C C . LYS A 1 99 ? 26.408 6.702 3.190 1.00 55.16 99 LYS A C 1
ATOM 810 O O . LYS A 1 99 ? 26.489 5.966 4.170 1.00 55.16 99 LYS A O 1
ATOM 815 N N . ASP A 1 100 ? 25.442 6.597 2.277 1.00 55.59 100 ASP A N 1
ATOM 816 C CA . ASP A 1 100 ? 24.310 5.665 2.404 1.00 55.59 100 ASP A CA 1
ATOM 817 C C . ASP A 1 100 ? 24.500 4.380 1.581 1.00 55.59 100 ASP A C 1
ATOM 819 O O . ASP A 1 100 ? 24.005 3.319 1.964 1.00 55.59 100 ASP A O 1
ATOM 823 N N . THR A 1 101 ? 25.246 4.457 0.476 1.00 62.41 101 THR A N 1
ATOM 824 C CA . THR A 1 101 ? 25.493 3.327 -0.431 1.00 62.41 101 THR A CA 1
ATOM 825 C C . THR A 1 101 ? 26.901 3.430 -1.003 1.00 62.41 101 THR A C 1
ATOM 827 O O . THR A 1 101 ? 27.254 4.453 -1.577 1.00 62.41 101 THR A O 1
ATOM 830 N N . VAL A 1 102 ? 27.699 2.371 -0.852 1.00 66.75 102 VAL A N 1
ATOM 831 C CA . VAL A 1 102 ? 29.015 2.240 -1.492 1.00 66.75 102 VAL A CA 1
ATOM 832 C C . VAL A 1 102 ? 28.841 1.328 -2.699 1.00 66.75 102 VAL A C 1
ATOM 834 O O . VAL A 1 102 ? 28.356 0.206 -2.549 1.00 66.75 102 VAL A O 1
ATOM 837 N N . GLU A 1 103 ? 29.209 1.804 -3.887 1.00 70.81 103 GLU A N 1
ATOM 838 C CA . GLU A 1 103 ? 29.253 0.951 -5.076 1.00 70.81 103 GLU A CA 1
ATOM 839 C C . GLU A 1 103 ? 30.261 -0.185 -4.878 1.00 70.81 103 GLU A C 1
ATOM 841 O O . GLU A 1 103 ? 31.390 0.050 -4.449 1.00 70.81 103 GLU A O 1
ATOM 846 N N . ASP A 1 104 ? 29.867 -1.418 -5.203 1.00 80.31 104 ASP A N 1
ATOM 847 C CA . ASP A 1 104 ? 30.775 -2.565 -5.176 1.00 80.31 104 ASP A CA 1
ATOM 848 C C . ASP A 1 104 ? 31.732 -2.501 -6.385 1.00 80.31 104 ASP A C 1
ATOM 850 O O . ASP A 1 104 ? 31.284 -2.682 -7.526 1.00 80.31 104 ASP A O 1
ATOM 854 N N . PRO A 1 105 ? 33.052 -2.304 -6.180 1.00 84.94 105 PRO A N 1
ATOM 855 C CA . PRO A 1 105 ? 34.015 -2.231 -7.278 1.00 84.94 105 PRO A CA 1
ATOM 856 C C . PRO A 1 105 ? 34.062 -3.504 -8.135 1.00 84.94 105 PRO A C 1
ATOM 858 O O . PRO A 1 105 ? 34.486 -3.455 -9.294 1.00 84.94 105 PRO A O 1
ATOM 861 N N . ALA A 1 106 ? 33.620 -4.649 -7.599 1.00 88.56 106 ALA A N 1
ATOM 862 C CA . ALA A 1 106 ? 33.534 -5.891 -8.355 1.00 88.56 106 ALA A CA 1
ATOM 863 C C . ALA A 1 106 ? 32.539 -5.789 -9.521 1.00 88.56 106 ALA A C 1
ATOM 865 O O . ALA A 1 106 ? 32.820 -6.329 -10.592 1.00 88.56 106 ALA A O 1
ATOM 866 N N . LEU A 1 107 ? 31.429 -5.053 -9.370 1.00 87.19 107 LEU A N 1
ATOM 867 C CA . LEU A 1 107 ? 30.440 -4.862 -10.439 1.00 87.19 107 LEU A CA 1
ATOM 868 C C . LEU A 1 107 ? 31.051 -4.122 -11.633 1.00 87.19 107 LEU A C 1
ATOM 870 O O . LEU A 1 107 ? 30.925 -4.572 -12.775 1.00 87.19 107 LEU A O 1
ATOM 874 N N . ALA A 1 108 ? 31.787 -3.039 -11.364 1.00 86.31 108 ALA A N 1
ATOM 875 C CA . ALA A 1 108 ? 32.510 -2.283 -12.383 1.00 86.31 108 ALA A CA 1
ATOM 876 C C . ALA A 1 108 ? 33.557 -3.155 -13.095 1.00 86.31 108 ALA A C 1
ATOM 878 O O . ALA A 1 108 ? 33.659 -3.153 -14.325 1.00 86.31 108 ALA A O 1
ATOM 879 N N . HIS A 1 109 ? 34.317 -3.945 -12.328 1.00 86.88 109 HIS A N 1
ATOM 880 C CA . HIS A 1 109 ? 35.338 -4.838 -12.869 1.00 86.88 109 HIS A CA 1
ATOM 881 C C . HIS A 1 109 ? 34.747 -5.945 -13.756 1.00 86.88 109 HIS A C 1
ATOM 883 O O . HIS A 1 109 ? 35.253 -6.197 -14.855 1.00 86.88 109 HIS A O 1
ATOM 889 N N . MET A 1 110 ? 33.667 -6.590 -13.308 1.00 88.44 110 MET A N 1
ATOM 890 C CA . MET A 1 110 ? 32.974 -7.634 -14.063 1.00 88.44 110 MET A CA 1
ATOM 891 C C . MET A 1 110 ? 32.406 -7.088 -15.373 1.00 88.44 110 MET A C 1
ATOM 893 O O . MET A 1 110 ? 32.626 -7.689 -16.425 1.00 88.44 110 MET A O 1
ATOM 897 N N . LEU A 1 111 ? 31.741 -5.929 -15.330 1.00 87.75 111 LEU A N 1
ATOM 898 C CA . LEU A 1 111 ? 31.157 -5.306 -16.516 1.00 87.75 111 LEU A CA 1
ATOM 899 C C . LEU A 1 111 ? 32.234 -4.857 -17.514 1.00 87.75 111 LEU A C 1
ATOM 901 O O . LEU A 1 111 ? 32.132 -5.142 -18.706 1.00 87.75 111 LEU A O 1
ATOM 905 N N . SER A 1 112 ? 33.318 -4.246 -17.024 1.00 86.69 112 SER A N 1
ATOM 906 C CA . SER A 1 112 ? 34.475 -3.887 -17.856 1.00 86.69 112 SER A CA 1
ATOM 907 C C . SER A 1 112 ? 35.093 -5.109 -18.538 1.00 86.69 112 SER A C 1
ATOM 909 O O . SER A 1 112 ? 35.446 -5.059 -19.717 1.00 86.69 112 SER A O 1
ATOM 911 N N . THR A 1 113 ? 35.217 -6.221 -17.811 1.00 87.94 113 THR A N 1
ATOM 912 C CA . THR A 1 113 ? 35.760 -7.473 -18.352 1.00 87.94 113 THR A CA 1
ATOM 913 C C . THR A 1 113 ? 34.838 -8.061 -19.416 1.00 87.94 113 THR A C 1
ATOM 915 O O . THR A 1 113 ? 35.318 -8.452 -20.477 1.00 87.94 113 THR A O 1
ATOM 918 N N . TYR A 1 114 ? 33.524 -8.067 -19.177 1.00 88.12 114 TYR A N 1
ATOM 919 C CA . TYR A 1 114 ? 32.528 -8.519 -20.149 1.00 88.12 114 TYR A CA 1
ATOM 920 C C . TYR A 1 114 ? 32.606 -7.725 -21.460 1.00 88.12 114 TYR A C 1
ATOM 922 O O . TYR A 1 114 ? 32.735 -8.319 -22.530 1.00 88.12 114 TYR A O 1
ATOM 930 N N . PHE A 1 115 ? 32.624 -6.391 -21.383 1.00 87.88 115 PHE A N 1
ATOM 931 C CA . PHE A 1 115 ? 32.699 -5.540 -22.572 1.00 87.88 115 PHE A CA 1
ATOM 932 C C . PHE A 1 115 ? 33.969 -5.755 -23.398 1.00 87.88 115 PHE A C 1
ATOM 934 O O . PHE A 1 115 ? 33.908 -5.737 -24.626 1.00 87.88 115 PHE A O 1
ATOM 941 N N . LYS A 1 116 ? 35.105 -6.026 -22.741 1.00 83.69 116 LYS A N 1
ATOM 942 C CA . LYS A 1 116 ? 36.358 -6.377 -23.427 1.00 83.69 116 LYS A CA 1
ATOM 943 C C . LYS A 1 116 ? 36.274 -7.715 -24.158 1.00 83.69 116 LYS A C 1
ATOM 945 O O . LYS A 1 116 ? 36.830 -7.837 -25.242 1.00 83.69 116 LYS A O 1
ATOM 950 N N . VAL A 1 117 ? 35.624 -8.718 -23.565 1.00 87.38 117 VAL A N 1
ATOM 951 C CA . VAL A 1 117 ? 35.495 -10.056 -24.167 1.00 87.38 117 VAL A CA 1
ATOM 952 C C . VAL A 1 117 ? 34.582 -10.029 -25.394 1.00 87.38 117 VAL A C 1
ATOM 954 O O . VAL A 1 117 ? 34.882 -10.695 -26.380 1.00 87.38 117 VAL A O 1
ATOM 957 N N . ASP A 1 118 ? 33.505 -9.245 -25.352 1.00 83.12 118 ASP A N 1
ATOM 958 C CA . ASP A 1 118 ? 32.494 -9.197 -26.419 1.00 83.12 118 ASP A CA 1
ATOM 959 C C . ASP A 1 118 ? 32.761 -8.088 -27.466 1.00 83.12 118 ASP A C 1
ATOM 961 O O . ASP A 1 118 ? 31.915 -7.800 -28.306 1.00 83.12 118 ASP A O 1
ATOM 965 N N . ASN A 1 119 ? 33.954 -7.469 -27.439 1.00 80.00 119 ASN A N 1
ATOM 966 C CA . ASN A 1 119 ? 34.382 -6.376 -28.330 1.00 80.00 119 ASN A CA 1
ATOM 967 C C . ASN A 1 119 ? 33.396 -5.190 -28.399 1.00 80.00 119 ASN A C 1
ATOM 969 O O . ASN A 1 119 ? 33.232 -4.581 -29.459 1.00 80.00 119 ASN A O 1
ATOM 973 N N . TYR A 1 120 ? 32.752 -4.841 -27.280 1.00 78.19 120 TYR A N 1
ATOM 974 C CA . TYR A 1 120 ? 31.954 -3.615 -27.217 1.00 78.19 120 TYR A CA 1
ATOM 975 C C . TYR A 1 120 ? 32.859 -2.389 -27.337 1.00 78.19 120 TYR A C 1
ATOM 977 O O . TYR A 1 120 ? 33.8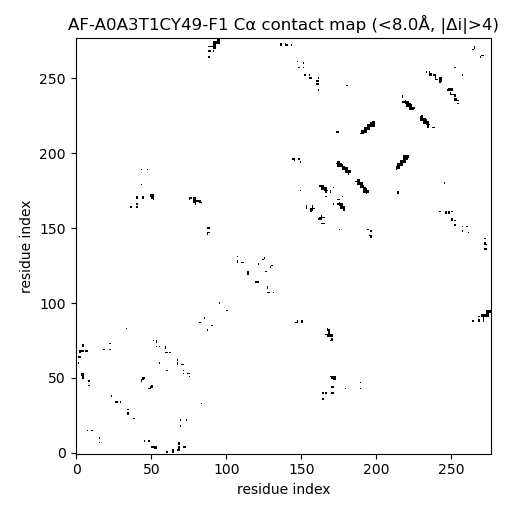97 -2.293 -26.678 1.00 78.19 120 TYR A O 1
ATOM 985 N N . ASP A 1 121 ? 32.437 -1.430 -28.158 1.00 67.94 121 ASP A N 1
ATOM 986 C CA . ASP A 1 121 ? 33.086 -0.130 -28.241 1.00 67.94 121 ASP A CA 1
ATOM 987 C C . ASP A 1 121 ? 32.759 0.696 -26.989 1.00 67.94 121 ASP A C 1
ATOM 989 O O . ASP A 1 121 ? 31.624 1.118 -26.777 1.00 67.94 121 ASP A O 1
ATOM 993 N N . LEU A 1 122 ? 33.773 0.907 -26.151 1.00 66.12 122 LEU A N 1
ATOM 994 C CA . LEU A 1 122 ? 33.681 1.695 -24.920 1.00 66.12 122 LEU A CA 1
ATOM 995 C C . LEU A 1 122 ? 34.036 3.171 -25.121 1.00 66.12 122 LEU A C 1
ATOM 997 O O . LEU A 1 122 ? 34.143 3.902 -24.140 1.00 66.12 122 LEU A O 1
ATOM 1001 N N . THR A 1 123 ? 34.276 3.607 -26.361 1.00 58.94 123 THR A N 1
ATOM 1002 C CA . THR A 1 123 ? 34.728 4.973 -26.665 1.00 58.94 123 THR A CA 1
ATOM 1003 C C . THR A 1 123 ? 33.589 5.983 -26.864 1.00 58.94 123 THR A C 1
ATOM 1005 O O . THR A 1 123 ? 33.865 7.172 -27.014 1.00 58.94 123 THR A O 1
ATOM 1008 N N . GLY A 1 124 ? 32.324 5.542 -26.818 1.00 58.66 124 GLY A N 1
ATOM 1009 C CA . GLY A 1 124 ? 31.135 6.409 -26.821 1.00 58.66 124 GLY A CA 1
ATOM 1010 C C . GLY A 1 124 ? 30.556 6.683 -25.424 1.00 58.66 124 GLY A C 1
ATOM 1011 O O . GLY A 1 124 ? 31.102 6.241 -24.418 1.00 58.66 124 GLY A O 1
ATOM 1012 N N . ASP A 1 125 ? 29.390 7.339 -25.364 1.00 50.66 125 ASP A N 1
ATOM 1013 C CA . ASP A 1 125 ? 28.678 7.704 -24.117 1.00 50.66 125 ASP A CA 1
ATOM 1014 C C . ASP A 1 125 ? 28.229 6.497 -23.251 1.00 50.66 125 ASP A C 1
ATOM 1016 O O . ASP A 1 125 ? 27.705 6.685 -22.160 1.00 50.66 125 ASP A O 1
ATOM 1020 N N . CYS A 1 126 ? 28.469 5.263 -23.712 1.00 60.84 126 CYS A N 1
ATOM 1021 C CA . CYS A 1 126 ? 28.030 3.958 -23.191 1.00 60.84 126 CYS A CA 1
ATOM 1022 C C . CYS A 1 126 ? 29.098 3.267 -22.304 1.00 60.84 126 CYS A C 1
ATOM 1024 O O . CYS A 1 126 ? 29.405 2.081 -22.448 1.00 60.84 126 CYS A O 1
ATOM 1026 N N . GLY A 1 127 ? 29.739 4.013 -21.404 1.00 76.31 127 GLY A N 1
ATOM 1027 C CA . GLY A 1 127 ? 30.783 3.480 -20.519 1.00 76.31 127 GLY A CA 1
ATOM 1028 C C . GLY A 1 127 ? 30.252 2.619 -19.360 1.00 76.31 127 GLY A C 1
ATOM 1029 O O . GLY A 1 127 ? 29.075 2.664 -19.008 1.00 76.31 127 GLY A O 1
ATOM 1030 N N . VAL A 1 128 ? 31.148 1.878 -18.690 1.00 81.19 128 VAL A N 1
ATOM 1031 C CA . VAL A 1 128 ? 30.846 1.124 -17.446 1.00 81.19 128 VAL A CA 1
ATOM 1032 C C . VAL A 1 128 ? 30.165 2.014 -16.398 1.00 81.19 128 VAL A C 1
ATOM 1034 O O . VAL A 1 128 ? 29.210 1.587 -15.760 1.00 81.19 128 VAL A O 1
ATOM 1037 N N . GLU A 1 129 ? 30.617 3.261 -16.265 1.00 81.75 129 GLU A N 1
ATOM 1038 C CA . GLU A 1 129 ? 30.059 4.248 -15.336 1.00 81.75 129 GLU A CA 1
ATOM 1039 C C . GLU A 1 129 ? 28.590 4.583 -15.638 1.00 81.75 129 GLU A C 1
ATOM 1041 O O . GLU A 1 129 ? 27.757 4.549 -14.735 1.00 81.75 129 GLU A O 1
ATOM 1046 N N . GLN A 1 130 ? 28.229 4.801 -16.908 1.00 82.19 130 GLN A N 1
ATOM 1047 C CA . GLN A 1 130 ? 26.846 5.102 -17.293 1.00 82.19 130 GLN A CA 1
ATOM 1048 C C . GLN A 1 130 ? 25.899 3.933 -16.973 1.00 82.19 130 GLN A C 1
ATOM 1050 O O . GLN A 1 130 ? 24.764 4.145 -16.539 1.00 82.19 130 GLN A O 1
ATOM 1055 N N . HIS A 1 131 ? 26.357 2.689 -17.147 1.00 83.81 131 HIS A N 1
ATOM 1056 C CA . HIS A 1 131 ? 25.579 1.503 -16.782 1.00 83.81 131 HIS A CA 1
ATOM 1057 C C . HIS A 1 131 ? 25.347 1.396 -15.272 1.00 83.81 131 HIS A C 1
ATOM 1059 O O . HIS A 1 131 ? 24.244 1.038 -14.853 1.00 83.81 131 HIS A O 1
ATOM 1065 N N . LEU A 1 132 ? 26.354 1.723 -14.458 1.00 84.19 132 LEU A N 1
ATOM 1066 C CA . LEU A 1 132 ? 26.232 1.730 -12.999 1.00 84.19 132 LEU A CA 1
ATOM 1067 C C . LEU A 1 132 ? 25.291 2.845 -12.522 1.00 84.19 132 LEU A C 1
ATOM 1069 O O . LEU A 1 132 ? 24.383 2.574 -11.737 1.00 84.19 132 LEU A O 1
ATOM 1073 N N . GLN A 1 133 ? 25.413 4.053 -13.077 1.00 81.88 133 GLN A N 1
ATOM 1074 C CA . GLN A 1 133 ? 24.492 5.161 -12.800 1.00 81.88 133 GLN A CA 1
ATOM 1075 C C . GLN A 1 133 ? 23.050 4.814 -13.202 1.00 81.88 133 GLN A C 1
ATOM 1077 O O . GLN A 1 133 ? 22.111 4.998 -12.426 1.00 81.88 133 GLN A O 1
ATOM 1082 N N . SER A 1 134 ? 22.860 4.231 -14.390 1.00 83.62 134 SER A N 1
ATOM 1083 C CA . SER A 1 134 ? 21.540 3.780 -14.851 1.00 83.62 134 SER A CA 1
ATOM 1084 C C . SER A 1 134 ? 20.956 2.713 -13.925 1.00 83.62 134 SER A C 1
ATOM 1086 O O . SER A 1 134 ? 19.766 2.745 -13.616 1.00 83.62 134 SER A O 1
ATOM 1088 N N . HIS A 1 135 ? 21.786 1.784 -13.440 1.00 84.56 135 HIS A N 1
ATOM 1089 C CA . HIS A 1 135 ? 21.369 0.777 -12.470 1.00 84.56 135 HIS A CA 1
ATOM 1090 C C . HIS A 1 135 ? 20.892 1.411 -11.156 1.00 84.56 135 HIS A C 1
ATOM 1092 O O . HIS A 1 135 ? 19.821 1.049 -10.672 1.00 84.56 135 HIS A O 1
ATOM 1098 N N . GLN A 1 136 ? 21.619 2.392 -10.616 1.00 82.12 136 GLN A N 1
ATOM 1099 C CA . GLN A 1 136 ? 21.215 3.109 -9.401 1.00 82.12 136 GLN A CA 1
ATOM 1100 C C . GLN A 1 136 ? 19.882 3.838 -9.569 1.00 82.12 136 GLN A C 1
ATOM 1102 O O . GLN A 1 136 ? 19.008 3.740 -8.704 1.00 82.12 136 GLN A O 1
ATOM 1107 N N . ILE A 1 137 ? 19.698 4.531 -10.696 1.00 83.31 137 ILE A N 1
ATOM 1108 C CA . ILE A 1 137 ? 18.435 5.201 -11.021 1.00 83.31 137 ILE A CA 1
ATOM 1109 C C . ILE A 1 137 ? 17.301 4.173 -11.100 1.00 83.31 137 ILE A C 1
ATOM 1111 O O . ILE A 1 137 ? 16.240 4.387 -10.515 1.00 83.31 137 ILE A O 1
ATOM 1115 N N . LEU A 1 138 ? 17.522 3.028 -11.756 1.00 85.25 138 LEU A N 1
ATOM 1116 C CA . LEU A 1 138 ? 16.526 1.957 -11.828 1.00 85.25 138 LEU A CA 1
ATOM 1117 C C . LEU A 1 138 ? 16.184 1.391 -10.446 1.00 85.25 138 LEU A C 1
ATOM 1119 O O . LEU A 1 138 ? 15.003 1.216 -10.163 1.00 85.25 138 LEU A O 1
ATOM 1123 N N . MET A 1 139 ? 17.159 1.189 -9.554 1.00 82.44 139 MET A N 1
ATOM 1124 C CA . MET A 1 139 ? 16.884 0.767 -8.174 1.00 82.44 139 MET A CA 1
ATOM 1125 C C . MET A 1 139 ? 16.035 1.798 -7.418 1.00 82.44 139 MET A C 1
ATOM 1127 O O . MET A 1 139 ? 15.111 1.437 -6.687 1.00 82.44 139 MET A O 1
ATOM 1131 N N . ALA A 1 140 ? 16.321 3.092 -7.592 1.00 82.62 140 ALA A N 1
ATOM 1132 C CA . ALA A 1 140 ? 15.530 4.159 -6.984 1.00 82.62 140 ALA A CA 1
ATOM 1133 C C . ALA A 1 140 ? 14.086 4.171 -7.516 1.00 82.62 140 ALA A C 1
ATOM 1135 O O . ALA A 1 140 ? 13.141 4.285 -6.729 1.00 82.62 140 ALA A O 1
ATOM 1136 N N . ILE A 1 141 ? 13.910 3.984 -8.828 1.00 86.88 141 ILE A N 1
ATOM 1137 C CA . ILE A 1 141 ? 12.597 3.853 -9.472 1.00 86.88 141 ILE A CA 1
ATOM 1138 C C . ILE A 1 141 ? 11.856 2.621 -8.939 1.00 86.88 141 ILE A C 1
ATOM 1140 O O . ILE A 1 141 ? 10.702 2.741 -8.534 1.00 86.88 141 ILE A O 1
ATOM 1144 N N . GLU A 1 142 ? 12.499 1.454 -8.879 1.00 85.12 142 GLU A N 1
ATOM 1145 C CA . GLU A 1 142 ? 11.895 0.217 -8.366 1.00 85.12 142 GLU A CA 1
ATOM 1146 C C . GLU A 1 142 ? 11.410 0.374 -6.917 1.00 85.12 142 GLU A C 1
ATOM 1148 O O . GLU A 1 142 ? 10.310 -0.074 -6.581 1.00 85.12 142 GLU A O 1
ATOM 1153 N N . ASN A 1 143 ? 12.183 1.070 -6.077 1.00 81.31 143 ASN A N 1
ATOM 1154 C CA . ASN A 1 143 ? 11.834 1.322 -4.679 1.00 81.31 143 ASN A CA 1
ATOM 1155 C C . ASN A 1 143 ? 10.578 2.191 -4.521 1.00 81.31 143 ASN A C 1
ATOM 1157 O O . ASN A 1 143 ? 9.760 1.930 -3.638 1.00 81.31 143 ASN A O 1
ATOM 1161 N N . ILE A 1 144 ? 10.410 3.230 -5.346 1.00 86.38 144 ILE A N 1
ATOM 1162 C CA . ILE A 1 144 ? 9.238 4.115 -5.258 1.00 86.38 144 ILE A CA 1
ATOM 1163 C C . ILE A 1 144 ? 8.035 3.572 -6.041 1.00 86.38 144 ILE A C 1
ATOM 1165 O O . ILE A 1 144 ? 6.894 3.874 -5.696 1.00 86.38 144 ILE A O 1
ATOM 1169 N N . GLN A 1 145 ? 8.261 2.730 -7.054 1.00 89.75 145 GLN A N 1
ATOM 1170 C CA . GLN A 1 145 ? 7.210 2.212 -7.931 1.00 89.75 145 GLN A CA 1
ATOM 1171 C C . GLN A 1 145 ? 6.109 1.476 -7.162 1.00 89.75 145 GLN A C 1
ATOM 1173 O O . GLN A 1 145 ? 4.937 1.632 -7.499 1.00 89.75 145 GLN A O 1
ATOM 1178 N N . GLY A 1 146 ? 6.464 0.703 -6.128 1.00 89.25 146 GLY A N 1
ATOM 1179 C CA . GLY A 1 146 ? 5.482 0.029 -5.272 1.00 89.25 146 GLY A CA 1
ATOM 1180 C C . GLY A 1 146 ? 4.518 1.018 -4.612 1.00 89.25 146 GLY A C 1
ATOM 1181 O O . GLY A 1 146 ? 3.306 0.875 -4.737 1.00 89.25 146 GLY A O 1
ATOM 1182 N N . HIS A 1 147 ? 5.059 2.085 -4.021 1.00 89.00 147 HIS A N 1
ATOM 1183 C CA . HIS A 1 147 ? 4.261 3.136 -3.392 1.00 89.00 147 HIS A CA 1
ATOM 1184 C C . HIS A 1 147 ? 3.393 3.903 -4.397 1.00 89.00 147 HIS A C 1
ATOM 1186 O O . HIS A 1 147 ? 2.239 4.203 -4.108 1.00 89.00 147 HIS A O 1
ATOM 1192 N N . LEU A 1 148 ? 3.916 4.194 -5.594 1.00 93.19 148 LEU A N 1
ATOM 1193 C CA . LEU A 1 148 ? 3.142 4.864 -6.647 1.00 93.19 148 LEU A CA 1
ATOM 1194 C C . LEU A 1 148 ? 2.032 3.973 -7.213 1.00 93.19 148 LEU A C 1
ATOM 1196 O O . LEU A 1 148 ? 0.979 4.475 -7.596 1.00 93.19 148 LEU A O 1
ATOM 1200 N N . LEU A 1 149 ? 2.251 2.658 -7.269 1.00 95.81 149 LEU A N 1
ATOM 1201 C CA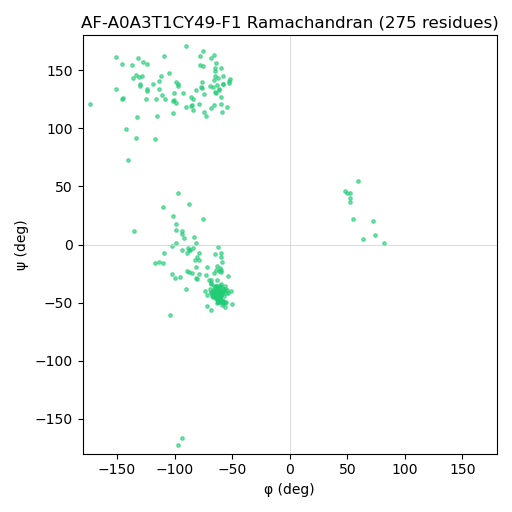 . LEU A 1 149 ? 1.223 1.697 -7.658 1.00 95.81 149 LEU A CA 1
ATOM 1202 C C . LEU A 1 149 ? 0.068 1.682 -6.653 1.00 95.81 149 LEU A C 1
ATOM 1204 O O . LEU A 1 149 ? -1.092 1.753 -7.057 1.00 95.81 149 LEU A O 1
ATOM 1208 N N . GLU A 1 150 ? 0.379 1.625 -5.359 1.00 94.94 150 GLU A N 1
ATOM 1209 C CA . GLU A 1 150 ? -0.630 1.733 -4.303 1.00 94.94 150 GLU A CA 1
ATOM 1210 C C . GLU A 1 150 ? -1.367 3.073 -4.369 1.00 94.94 150 GLU A C 1
ATOM 1212 O O . GLU A 1 150 ? -2.594 3.094 -4.329 1.00 94.94 150 GLU A O 1
ATOM 1217 N N . GLU A 1 151 ? -0.651 4.185 -4.550 1.00 94.25 151 GLU A N 1
ATOM 1218 C CA . GLU A 1 151 ? -1.266 5.511 -4.625 1.00 94.25 151 GLU A CA 1
ATOM 1219 C C . GLU A 1 151 ? -2.214 5.649 -5.828 1.00 94.25 151 GLU A C 1
ATOM 1221 O O . GLU A 1 151 ? -3.316 6.186 -5.687 1.00 94.25 151 GLU A O 1
ATOM 1226 N N . TYR A 1 152 ? -1.830 5.125 -6.997 1.00 97.00 152 TYR A N 1
ATOM 1227 C CA . TYR A 1 152 ? -2.706 5.080 -8.169 1.00 97.00 152 TYR A CA 1
ATOM 1228 C C . TYR A 1 152 ? -3.997 4.312 -7.868 1.00 97.00 152 TYR A C 1
ATOM 1230 O O . TYR A 1 152 ? -5.092 4.830 -8.093 1.00 97.00 152 TYR A O 1
ATOM 1238 N N . ILE A 1 153 ? -3.886 3.108 -7.305 1.00 98.06 153 ILE A N 1
ATOM 1239 C CA . ILE A 1 153 ? -5.050 2.281 -6.962 1.00 98.06 153 ILE A CA 1
ATOM 1240 C C . ILE A 1 153 ? -5.928 3.007 -5.934 1.00 98.06 153 ILE A C 1
ATOM 1242 O O . ILE A 1 153 ? -7.139 3.120 -6.131 1.00 98.06 153 ILE A O 1
ATOM 1246 N N . ALA A 1 154 ? -5.325 3.573 -4.885 1.00 95.75 154 ALA A N 1
ATOM 1247 C CA . ALA A 1 154 ? -6.019 4.329 -3.846 1.00 95.75 154 ALA A CA 1
ATOM 1248 C C . ALA A 1 154 ? -6.772 5.543 -4.407 1.00 95.75 154 ALA A C 1
ATOM 1250 O O . ALA A 1 154 ? -7.875 5.848 -3.950 1.00 95.75 154 ALA A O 1
ATOM 1251 N N . SER A 1 155 ? -6.218 6.212 -5.425 1.00 95.1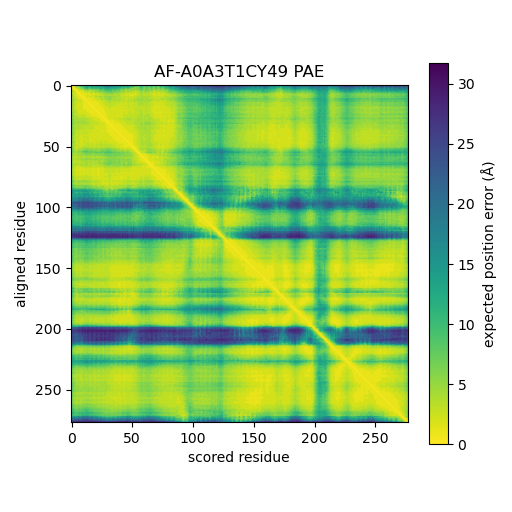9 155 SER A N 1
ATOM 1252 C CA . SER A 1 155 ? -6.868 7.350 -6.086 1.00 95.19 155 SER A CA 1
ATOM 1253 C C . SER A 1 155 ? -8.210 6.993 -6.738 1.00 95.19 155 SER A C 1
ATOM 1255 O O . SER A 1 155 ? -9.041 7.880 -6.934 1.00 95.19 155 SER A O 1
ATOM 1257 N N . VAL A 1 156 ? -8.438 5.704 -7.014 1.00 97.56 156 VAL A N 1
ATOM 1258 C CA . VAL A 1 156 ? -9.671 5.174 -7.601 1.00 97.56 156 VAL A CA 1
ATOM 1259 C C . VAL A 1 156 ? -10.528 4.487 -6.536 1.00 97.56 156 VAL A C 1
ATOM 1261 O O . VAL A 1 156 ? -11.643 4.926 -6.259 1.00 97.56 156 VAL A O 1
ATOM 1264 N N . ILE A 1 157 ? -10.019 3.434 -5.888 1.00 97.44 157 ILE A N 1
ATOM 1265 C CA . ILE A 1 157 ? -10.857 2.534 -5.074 1.00 97.44 157 ILE A CA 1
ATOM 1266 C C . ILE A 1 157 ? -11.178 3.066 -3.670 1.00 97.44 157 ILE A C 1
ATOM 1268 O O . ILE A 1 157 ? -12.041 2.513 -2.987 1.00 97.44 157 ILE A O 1
ATOM 1272 N N . CYS A 1 158 ? -10.522 4.140 -3.218 1.00 95.38 158 CYS A N 1
ATOM 1273 C CA . CYS A 1 158 ? -10.886 4.810 -1.964 1.00 95.38 158 CYS A CA 1
ATOM 1274 C C . CYS A 1 158 ? -11.985 5.871 -2.131 1.00 95.38 158 CYS A C 1
ATOM 1276 O O . CYS A 1 158 ? -12.403 6.477 -1.143 1.00 95.38 158 CYS A O 1
ATOM 1278 N N . GLY A 1 159 ? -12.419 6.145 -3.364 1.00 93.31 159 GLY A N 1
ATOM 1279 C CA . GLY A 1 159 ? -13.565 7.004 -3.651 1.00 93.31 159 GLY A CA 1
ATOM 1280 C C . GLY A 1 159 ? -14.880 6.229 -3.720 1.00 93.31 159 GLY A C 1
ATOM 1281 O O . GLY A 1 159 ? -14.897 4.996 -3.749 1.00 93.31 159 GLY A O 1
ATOM 1282 N N . ASP A 1 160 ? -15.986 6.969 -3.790 1.00 92.38 160 ASP A N 1
ATOM 1283 C CA . ASP A 1 160 ? -17.279 6.400 -4.161 1.00 92.38 160 ASP A CA 1
ATOM 1284 C C . ASP A 1 160 ? -17.222 5.830 -5.591 1.00 92.38 160 ASP A C 1
ATOM 1286 O O . ASP A 1 160 ? -16.586 6.432 -6.460 1.00 92.38 160 ASP A O 1
ATOM 1290 N N . PRO A 1 161 ? -17.899 4.701 -5.868 1.00 95.12 161 PRO A N 1
ATOM 1291 C CA . PRO A 1 161 ? -18.726 3.903 -4.951 1.00 95.12 161 PRO A CA 1
ATOM 1292 C C . PRO A 1 161 ? -17.945 2.835 -4.156 1.00 95.12 161 PRO A C 1
ATOM 1294 O O . PRO A 1 161 ? -18.514 2.143 -3.309 1.00 95.12 161 PRO A O 1
ATOM 1297 N N . PHE A 1 162 ? -16.649 2.664 -4.419 1.00 96.06 162 PHE A N 1
ATOM 1298 C CA . PHE A 1 162 ? -15.878 1.511 -3.948 1.00 96.06 162 PHE A CA 1
ATOM 1299 C C . PHE A 1 162 ? -15.574 1.556 -2.452 1.00 96.06 162 PHE A C 1
ATOM 1301 O O . PHE A 1 162 ? -15.680 0.529 -1.779 1.00 96.06 162 PHE A O 1
ATOM 1308 N N . ASN A 1 163 ? -15.244 2.735 -1.916 1.00 94.94 163 ASN A N 1
ATOM 1309 C CA . ASN A 1 163 ? -15.072 2.992 -0.484 1.00 94.94 163 ASN A CA 1
ATOM 1310 C C . ASN A 1 163 ? -14.163 1.971 0.232 1.00 94.94 163 ASN A C 1
ATOM 1312 O O . ASN A 1 163 ? -14.515 1.451 1.296 1.00 94.94 163 ASN A O 1
ATOM 1316 N N . PHE A 1 164 ? -13.025 1.626 -0.374 1.00 96.00 164 PHE A N 1
ATOM 1317 C CA . PHE A 1 164 ? -11.937 0.938 0.323 1.00 96.00 164 PHE A CA 1
ATOM 1318 C C . PHE A 1 164 ? -11.140 1.930 1.172 1.00 96.00 164 PHE A C 1
ATOM 1320 O O . PHE A 1 164 ? -11.047 3.116 0.858 1.00 96.00 164 PHE A O 1
ATOM 1327 N N . LEU A 1 165 ? -10.497 1.433 2.223 1.00 95.06 165 LEU A N 1
ATOM 1328 C CA . LEU A 1 165 ? -9.527 2.194 2.999 1.00 95.06 165 LEU A CA 1
ATOM 1329 C C . LEU A 1 165 ? -8.118 1.799 2.572 1.00 95.06 165 LEU A C 1
ATOM 1331 O O . LEU A 1 165 ? -7.794 0.614 2.512 1.00 95.06 165 LEU A O 1
ATOM 1335 N N . TRP A 1 166 ? -7.287 2.800 2.288 1.00 94.38 166 TRP A N 1
ATOM 1336 C CA . TRP A 1 166 ? -5.862 2.609 2.040 1.00 94.38 166 TRP A CA 1
ATOM 1337 C C . TRP A 1 166 ? -5.137 2.449 3.378 1.00 94.38 166 TRP A C 1
ATOM 1339 O O . TRP A 1 166 ? -5.195 3.329 4.240 1.00 94.38 166 TRP A O 1
ATOM 1349 N N . CYS A 1 167 ? -4.466 1.315 3.553 1.00 92.75 167 CYS A N 1
ATOM 1350 C CA . CYS A 1 167 ? -3.770 0.921 4.771 1.00 92.75 167 CYS A CA 1
ATOM 1351 C C . CYS A 1 167 ? -2.316 1.428 4.827 1.00 92.75 167 CYS A C 1
ATOM 1353 O O . CYS A 1 167 ? -1.438 0.759 5.383 1.00 92.75 167 CYS A O 1
ATOM 1355 N N . ASP A 1 168 ? -2.061 2.622 4.287 1.00 87.06 168 ASP A N 1
ATOM 1356 C CA . ASP A 1 168 ? -0.719 3.205 4.207 1.00 87.06 168 ASP A CA 1
ATOM 1357 C C . ASP A 1 168 ? -0.085 3.390 5.603 1.00 87.06 168 ASP A C 1
ATOM 1359 O O . ASP A 1 168 ? -0.767 3.508 6.634 1.00 87.06 168 ASP A O 1
ATOM 1363 N N . GLY A 1 169 ? 1.244 3.343 5.656 1.00 83.56 169 GLY A N 1
ATOM 1364 C CA . GLY A 1 169 ? 2.017 3.357 6.896 1.00 83.56 169 GLY A CA 1
ATOM 1365 C C . GLY A 1 169 ? 1.939 2.054 7.699 1.00 83.56 169 GLY A C 1
ATOM 1366 O O . GLY A 1 169 ? 2.231 2.070 8.895 1.00 83.56 169 GLY A O 1
ATOM 1367 N N . GLN A 1 170 ? 1.563 0.935 7.063 1.00 82.31 170 GLN A N 1
ATOM 1368 C CA . GLN A 1 170 ? 1.381 -0.375 7.703 1.00 82.31 170 GLN A CA 1
ATOM 1369 C C . GLN A 1 170 ? 0.315 -0.316 8.805 1.00 82.31 170 GLN A C 1
ATOM 1371 O O . GLN A 1 170 ? 0.582 -0.639 9.960 1.00 82.31 170 GLN A O 1
ATOM 1376 N N . THR A 1 171 ? -0.897 0.143 8.483 1.00 82.94 171 THR A N 1
ATOM 1377 C CA . THR A 1 171 ? -1.968 0.244 9.494 1.00 82.94 171 THR A CA 1
ATOM 1378 C C . THR A 1 171 ? -2.675 -1.065 9.784 1.00 82.94 171 THR A C 1
ATOM 1380 O O . THR A 1 171 ? -3.112 -1.275 10.913 1.00 82.94 171 THR A O 1
ATOM 1383 N N . ILE A 1 172 ? -2.751 -1.945 8.792 1.00 87.94 172 ILE A N 1
ATOM 1384 C CA . ILE A 1 172 ? -3.348 -3.275 8.877 1.00 87.94 172 ILE A CA 1
ATOM 1385 C C . ILE A 1 172 ? -2.255 -4.299 8.572 1.00 87.94 172 ILE A C 1
ATOM 1387 O O . ILE A 1 172 ? -1.435 -4.095 7.675 1.00 87.94 172 ILE A O 1
ATOM 1391 N N . LYS A 1 173 ? -2.207 -5.401 9.331 1.00 86.69 173 LYS A N 1
ATOM 1392 C CA . LYS A 1 173 ? -1.200 -6.457 9.139 1.00 86.69 173 LYS A CA 1
ATOM 1393 C C . LYS A 1 173 ? -1.200 -6.966 7.694 1.00 86.69 173 LYS A C 1
ATOM 1395 O O . LYS A 1 173 ? -2.172 -7.557 7.238 1.00 86.69 173 LYS A O 1
ATOM 1400 N N . ALA A 1 174 ? -0.062 -6.791 7.017 1.00 85.44 174 ALA A N 1
ATOM 1401 C CA . ALA A 1 174 ? 0.240 -7.365 5.703 1.00 85.44 174 ALA A CA 1
ATOM 1402 C C . ALA A 1 174 ? -0.777 -7.055 4.582 1.00 85.44 174 ALA A C 1
ATOM 1404 O O . ALA A 1 174 ? -0.806 -7.778 3.586 1.00 85.44 174 ALA A O 1
ATOM 1405 N N . ALA A 1 175 ? -1.565 -5.986 4.717 1.00 91.25 175 ALA A N 1
ATOM 1406 C CA . ALA A 1 175 ? -2.536 -5.553 3.720 1.00 91.25 175 ALA A CA 1
ATOM 1407 C C . ALA A 1 175 ? -2.338 -4.074 3.383 1.00 91.25 175 ALA A C 1
ATOM 1409 O O . ALA A 1 175 ? -2.035 -3.271 4.264 1.00 91.25 175 ALA A O 1
ATOM 1410 N N . ASP A 1 176 ? -2.570 -3.743 2.117 1.00 94.00 176 ASP A N 1
ATOM 1411 C CA . ASP A 1 176 ? -2.447 -2.388 1.583 1.00 94.00 176 ASP A CA 1
ATOM 1412 C C . ASP A 1 176 ? -3.832 -1.747 1.424 1.00 94.00 176 ASP A C 1
ATOM 1414 O O . ASP A 1 176 ? -3.968 -0.537 1.543 1.00 94.00 176 ASP A O 1
ATOM 1418 N N . PHE A 1 177 ? -4.893 -2.544 1.254 1.00 95.81 177 PHE A N 1
ATOM 1419 C CA . PHE A 1 177 ? -6.275 -2.062 1.269 1.00 95.81 177 PHE A CA 1
ATOM 1420 C C . PHE A 1 177 ? -7.170 -2.940 2.132 1.00 95.81 177 PHE A C 1
ATOM 1422 O O . PHE A 1 177 ? -7.015 -4.165 2.164 1.00 95.81 177 PHE A O 1
ATOM 1429 N N . CYS A 1 178 ? -8.156 -2.324 2.782 1.00 94.94 178 CYS A N 1
ATOM 1430 C CA . CYS A 1 178 ? -9.178 -3.047 3.523 1.00 94.94 178 CYS A CA 1
ATOM 1431 C C . CYS A 1 178 ? -10.587 -2.490 3.298 1.00 94.94 178 CYS A C 1
ATOM 1433 O O . CYS A 1 178 ? -10.776 -1.317 2.970 1.00 94.94 178 CYS A O 1
ATOM 1435 N N . LYS A 1 179 ? -11.593 -3.350 3.471 1.00 94.06 179 LYS A N 1
ATOM 1436 C CA . LYS A 1 179 ? -13.007 -2.967 3.431 1.00 94.06 179 LYS A CA 1
ATOM 1437 C C . LYS A 1 179 ? -13.844 -3.885 4.317 1.00 94.06 179 LYS A C 1
ATOM 1439 O O . LYS A 1 179 ? -13.702 -5.107 4.247 1.00 94.06 179 LYS A O 1
ATOM 1444 N N . ARG A 1 180 ? -14.737 -3.299 5.121 1.00 92.75 180 ARG A N 1
ATOM 1445 C CA . ARG A 1 180 ? -15.773 -4.047 5.844 1.00 92.75 180 ARG A CA 1
ATOM 1446 C C . ARG A 1 180 ? -16.903 -4.424 4.893 1.00 92.75 180 ARG A C 1
ATOM 1448 O O . ARG A 1 180 ? -17.362 -3.589 4.117 1.00 92.75 180 ARG A O 1
ATOM 1455 N N . ILE A 1 181 ? -17.346 -5.669 4.989 1.00 90.94 181 ILE A N 1
ATOM 1456 C CA . ILE A 1 181 ? -18.500 -6.217 4.289 1.00 90.94 181 ILE A CA 1
ATOM 1457 C C . ILE A 1 181 ? -19.533 -6.593 5.337 1.00 90.94 181 ILE A C 1
ATOM 1459 O O . ILE A 1 181 ? -19.321 -7.531 6.105 1.00 90.94 181 ILE A O 1
ATOM 1463 N N . ASP A 1 182 ? -20.632 -5.854 5.368 1.00 89.38 182 ASP A N 1
ATOM 1464 C CA . ASP A 1 182 ? -21.746 -6.137 6.262 1.00 89.38 182 ASP A CA 1
ATOM 1465 C C . ASP A 1 182 ? -22.673 -7.161 5.603 1.00 89.38 182 ASP A C 1
ATOM 1467 O O . ASP A 1 182 ? -23.098 -6.991 4.459 1.00 89.38 182 ASP A O 1
ATOM 1471 N N . ILE A 1 183 ? -22.964 -8.245 6.318 1.00 86.62 183 ILE A N 1
ATOM 1472 C CA . ILE A 1 183 ? -23.841 -9.321 5.854 1.00 86.62 183 ILE A CA 1
ATOM 1473 C C . ILE A 1 183 ? -25.052 -9.347 6.781 1.00 86.62 183 ILE A C 1
ATOM 1475 O O . ILE A 1 183 ? -24.918 -9.430 7.999 1.00 86.62 183 ILE A O 1
ATOM 1479 N N . HIS A 1 184 ? -26.257 -9.249 6.221 1.00 87.50 184 HIS A N 1
ATOM 1480 C CA . HIS A 1 184 ? -27.475 -9.243 7.028 1.00 87.50 184 HIS A CA 1
ATOM 1481 C C . HIS A 1 184 ? -27.611 -10.531 7.845 1.00 87.50 184 HIS A C 1
ATOM 1483 O O . HIS A 1 184 ? -27.707 -11.618 7.283 1.00 87.50 184 HIS A O 1
ATOM 1489 N N . GLY A 1 185 ? -27.678 -10.379 9.170 1.00 86.06 185 GLY A N 1
ATOM 1490 C CA . GLY A 1 185 ? -27.845 -11.495 10.102 1.00 86.06 185 GLY A CA 1
ATOM 1491 C C . GLY A 1 185 ? -26.556 -12.241 10.448 1.00 86.06 185 GLY A C 1
ATOM 1492 O O . GLY A 1 185 ? -26.622 -13.167 11.248 1.00 86.06 185 GLY A O 1
ATOM 1493 N N . GLU A 1 186 ? -25.405 -11.824 9.914 1.00 88.12 186 GLU A N 1
ATOM 1494 C CA . GLU A 1 186 ? -24.105 -12.458 10.145 1.00 88.12 186 GLU A CA 1
ATOM 1495 C C . GLU A 1 186 ? -23.061 -11.428 10.608 1.00 88.12 186 GLU A C 1
ATOM 1497 O O . GLU A 1 186 ? -23.207 -10.230 10.341 1.00 88.12 186 GLU A O 1
ATOM 1502 N N . PRO A 1 187 ? -21.986 -11.854 11.295 1.00 85.69 187 PRO A N 1
ATOM 1503 C CA . PRO A 1 187 ? -20.875 -10.967 11.611 1.00 85.69 187 PRO A CA 1
ATOM 1504 C C . PRO A 1 187 ? -20.266 -10.357 10.344 1.00 85.69 187 PRO A C 1
ATOM 1506 O O . PRO A 1 187 ? -20.045 -11.052 9.347 1.00 85.69 187 PRO A O 1
ATOM 1509 N N . SER A 1 188 ? -19.950 -9.063 10.398 1.00 89.25 188 SER A N 1
ATOM 1510 C CA . SER A 1 188 ? -19.262 -8.382 9.304 1.00 89.25 188 SER A CA 1
ATOM 1511 C C . SER A 1 188 ? -17.926 -9.060 8.995 1.00 89.25 188 SER A C 1
ATOM 1513 O O . SER A 1 188 ? -17.218 -9.537 9.883 1.00 89.25 188 SER A O 1
ATOM 1515 N N . LEU A 1 189 ? -17.552 -9.076 7.718 1.00 90.12 189 LEU A N 1
ATOM 1516 C CA . LEU A 1 189 ? -16.276 -9.615 7.260 1.00 90.12 189 LEU A CA 1
ATOM 1517 C C . LEU A 1 189 ? -15.315 -8.489 6.896 1.00 90.12 189 LEU A C 1
ATOM 1519 O O . LEU A 1 189 ? -15.718 -7.463 6.352 1.00 90.12 189 LEU A O 1
ATOM 1523 N N . LEU A 1 190 ? -14.021 -8.721 7.103 1.00 91.56 190 LEU A N 1
ATOM 1524 C CA . LEU A 1 190 ? -12.971 -7.850 6.591 1.00 91.56 190 LEU A CA 1
ATOM 1525 C C . LEU A 1 190 ? -12.397 -8.439 5.302 1.00 91.56 190 LEU A C 1
ATOM 1527 O O . LEU A 1 190 ? -11.911 -9.571 5.286 1.00 91.56 190 LEU A O 1
ATOM 1531 N N . ARG A 1 191 ? -12.453 -7.678 4.209 1.00 92.38 191 ARG A N 1
ATOM 1532 C CA . ARG A 1 191 ? -11.709 -7.972 2.980 1.00 92.38 191 ARG A CA 1
ATOM 1533 C C . ARG A 1 191 ? -10.388 -7.228 3.024 1.00 92.38 191 ARG A C 1
ATOM 1535 O O . ARG A 1 191 ? -10.376 -6.034 3.309 1.00 92.38 191 ARG A O 1
ATOM 1542 N N . LEU A 1 192 ? -9.303 -7.945 2.748 1.00 93.31 192 LEU A N 1
ATOM 1543 C CA . LEU A 1 192 ? -7.939 -7.432 2.761 1.00 93.31 192 LEU A CA 1
ATOM 1544 C C . LEU A 1 192 ? -7.288 -7.695 1.406 1.00 93.31 192 LEU A C 1
ATOM 1546 O O . LEU A 1 192 ? -7.385 -8.807 0.890 1.00 93.31 192 LEU A O 1
ATOM 1550 N N . ILE A 1 193 ? -6.621 -6.689 0.847 1.00 93.88 193 ILE A N 1
ATOM 1551 C CA . ILE A 1 193 ? -5.884 -6.801 -0.412 1.00 93.88 193 ILE A CA 1
ATOM 1552 C C . ILE A 1 193 ? -4.441 -6.379 -0.164 1.00 93.88 193 ILE A C 1
ATOM 1554 O O . ILE A 1 193 ? -4.190 -5.330 0.429 1.00 93.88 193 ILE A O 1
ATOM 1558 N N . GLN A 1 194 ? -3.501 -7.189 -0.636 1.00 93.38 194 GLN A N 1
ATOM 1559 C CA . GLN A 1 194 ? -2.087 -6.852 -0.700 1.00 93.38 194 GLN A CA 1
ATOM 1560 C C . GLN A 1 194 ? -1.667 -6.685 -2.160 1.00 93.38 194 GLN A C 1
ATOM 1562 O O . GLN A 1 194 ? -1.888 -7.574 -2.980 1.00 93.38 194 GLN A O 1
ATOM 1567 N N . ILE A 1 195 ? -1.027 -5.568 -2.473 1.00 93.94 195 ILE A N 1
ATOM 1568 C CA . ILE A 1 195 ? -0.525 -5.200 -3.786 1.00 93.94 195 ILE A CA 1
ATOM 1569 C C . ILE A 1 195 ? 0.961 -5.539 -3.888 1.00 93.94 195 ILE A C 1
ATOM 1571 O O . ILE A 1 195 ? 1.771 -5.324 -2.983 1.00 93.94 195 ILE A O 1
ATOM 1575 N N . LYS A 1 196 ? 1.344 -6.088 -5.038 1.00 91.75 196 LYS A N 1
ATOM 1576 C CA . LYS A 1 196 ? 2.735 -6.296 -5.435 1.00 91.75 196 LYS A CA 1
ATOM 1577 C C . LYS A 1 196 ? 2.940 -5.759 -6.844 1.00 91.75 196 LYS A C 1
ATOM 1579 O O . LYS A 1 196 ? 2.091 -5.907 -7.716 1.00 91.75 196 LYS A O 1
ATOM 1584 N N . ASN A 1 197 ? 4.104 -5.182 -7.116 1.00 91.06 197 ASN A N 1
ATOM 1585 C CA . ASN A 1 197 ? 4.407 -4.704 -8.466 1.00 91.06 197 ASN A CA 1
ATOM 1586 C C . ASN A 1 197 ? 4.625 -5.860 -9.465 1.00 91.06 197 ASN A C 1
ATOM 1588 O O . ASN A 1 197 ? 4.311 -5.743 -10.647 1.00 91.06 197 ASN A O 1
ATOM 1592 N N . LYS A 1 198 ? 5.137 -7.002 -9.001 1.00 88.12 198 LYS A N 1
ATOM 1593 C CA . LYS A 1 198 ? 5.463 -8.155 -9.845 1.00 88.12 198 LYS A CA 1
ATOM 1594 C C . LYS A 1 198 ? 5.212 -9.461 -9.100 1.00 88.12 198 LYS A C 1
ATOM 1596 O O . LYS A 1 198 ? 5.271 -9.489 -7.870 1.00 88.12 198 LYS A O 1
ATOM 1601 N N . TYR A 1 199 ? 4.970 -10.543 -9.841 1.00 79.31 199 TYR A N 1
ATOM 1602 C CA . TYR A 1 199 ? 5.031 -11.885 -9.265 1.00 79.31 199 TYR A CA 1
ATOM 1603 C C . TYR A 1 199 ? 6.441 -12.137 -8.704 1.00 79.31 199 TYR A C 1
ATOM 1605 O O . TYR A 1 199 ? 7.443 -11.986 -9.405 1.00 79.31 199 TYR A O 1
ATOM 1613 N N . ASN A 1 200 ? 6.529 -12.539 -7.440 1.00 64.62 200 ASN A N 1
ATOM 1614 C CA . ASN A 1 200 ? 7.783 -13.022 -6.869 1.00 64.62 200 ASN A CA 1
ATOM 1615 C C . ASN A 1 200 ? 7.912 -14.512 -7.199 1.00 64.62 200 ASN A C 1
ATOM 1617 O O . ASN A 1 200 ? 7.053 -15.293 -6.795 1.00 64.62 200 ASN A O 1
ATOM 1621 N N . THR A 1 201 ? 8.963 -14.925 -7.915 1.00 45.28 201 THR A N 1
ATOM 1622 C CA . THR A 1 201 ? 9.225 -16.359 -8.143 1.00 45.28 201 THR A CA 1
ATOM 1623 C C . THR A 1 201 ? 9.742 -17.087 -6.914 1.00 45.28 201 THR A C 1
ATOM 1625 O O . THR A 1 201 ? 9.479 -18.271 -6.808 1.00 45.28 201 THR A O 1
ATOM 1628 N N . GLU A 1 202 ? 10.407 -16.426 -5.968 1.00 39.09 202 GLU A N 1
ATOM 1629 C CA . GLU A 1 202 ? 10.808 -17.035 -4.697 1.00 39.09 202 GLU A CA 1
ATOM 1630 C C . GLU A 1 202 ? 11.400 -15.951 -3.793 1.00 39.09 202 GLU A C 1
ATOM 1632 O O . GLU A 1 202 ? 12.378 -15.303 -4.140 1.00 39.09 202 GLU A O 1
ATOM 1637 N N . ASN A 1 203 ? 10.796 -15.751 -2.626 1.00 33.94 203 ASN A N 1
ATOM 1638 C CA . ASN A 1 203 ? 11.528 -15.380 -1.421 1.00 33.94 203 ASN A CA 1
ATOM 1639 C C . ASN A 1 203 ? 10.827 -16.137 -0.293 1.00 33.94 203 ASN A C 1
ATOM 1641 O O . ASN A 1 203 ? 9.739 -15.751 0.150 1.00 33.94 203 ASN A O 1
ATOM 1645 N N . SER A 1 204 ? 11.422 -17.264 0.102 1.00 38.56 204 SER A N 1
ATOM 1646 C CA . SER A 1 204 ? 10.914 -18.241 1.080 1.00 38.56 204 SER A CA 1
ATOM 1647 C C . SER A 1 204 ? 10.675 -17.660 2.484 1.00 38.56 204 SER A C 1
ATOM 1649 O O . SER A 1 204 ? 10.028 -18.280 3.328 1.00 38.56 204 SER A O 1
ATOM 1651 N N . SER A 1 205 ? 11.148 -16.438 2.736 1.00 41.09 205 SER A N 1
ATOM 1652 C CA . SER A 1 205 ? 10.895 -15.660 3.950 1.00 41.09 205 SER A CA 1
ATOM 1653 C C . SER A 1 205 ? 9.521 -14.975 3.966 1.00 41.09 205 SER A C 1
ATOM 1655 O O . SER A 1 205 ? 8.963 -14.762 5.039 1.00 41.09 205 SER A O 1
ATOM 1657 N N . SER A 1 206 ? 8.933 -14.685 2.799 1.00 43.50 206 SER A N 1
ATOM 1658 C CA . SER A 1 206 ? 7.617 -14.026 2.660 1.00 43.50 206 SER A CA 1
ATOM 1659 C C . SER A 1 206 ? 6.444 -15.006 2.515 1.00 43.50 206 SER A C 1
ATOM 1661 O O . SER A 1 206 ? 5.283 -14.605 2.460 1.00 43.50 206 SER A O 1
ATOM 1663 N N . SER A 1 207 ? 6.729 -16.309 2.438 1.00 43.25 207 SER A N 1
ATOM 1664 C CA . SER A 1 207 ? 5.730 -17.368 2.264 1.00 43.25 207 SER A CA 1
ATOM 1665 C C . SER A 1 207 ? 5.055 -17.849 3.544 1.00 43.25 207 SER A C 1
ATOM 1667 O O . SER A 1 207 ? 4.139 -18.656 3.465 1.00 43.25 207 SER A O 1
ATOM 1669 N N . LYS A 1 208 ? 5.453 -17.333 4.711 1.00 45.00 208 LYS A N 1
ATOM 1670 C CA . LYS A 1 208 ? 4.940 -17.772 6.020 1.00 45.00 208 LYS A CA 1
ATOM 1671 C C . LYS A 1 208 ? 3.588 -17.171 6.444 1.00 45.00 208 LYS A C 1
ATOM 1673 O O . LYS A 1 208 ? 3.115 -17.506 7.519 1.00 45.00 208 LYS A O 1
ATOM 1678 N N . ILE A 1 209 ? 2.953 -16.331 5.620 1.00 47.44 209 ILE A N 1
ATOM 1679 C CA . ILE A 1 209 ? 1.622 -15.738 5.892 1.00 47.44 209 ILE A CA 1
ATOM 1680 C C . ILE A 1 209 ? 0.562 -16.338 4.940 1.00 47.44 209 ILE A C 1
ATOM 1682 O O . ILE A 1 209 ? -0.314 -15.630 4.465 1.00 47.44 209 ILE A O 1
ATOM 1686 N N . ARG A 1 210 ? 0.694 -17.613 4.536 1.00 50.44 210 ARG A N 1
ATOM 1687 C CA . ARG A 1 210 ? -0.040 -18.146 3.367 1.00 50.44 210 ARG A CA 1
ATOM 1688 C C . ARG A 1 210 ? -1.168 -19.134 3.644 1.00 50.44 210 ARG A C 1
ATOM 1690 O O . ARG A 1 210 ? -1.880 -19.438 2.697 1.00 50.44 210 ARG A O 1
ATOM 1697 N N . GLU A 1 211 ? -1.367 -19.604 4.872 1.00 41.72 211 GLU A N 1
ATOM 1698 C CA . GLU A 1 211 ? -2.352 -20.677 5.104 1.00 41.72 211 GLU A CA 1
ATOM 1699 C C . GLU A 1 211 ? -3.584 -20.272 5.932 1.00 41.72 211 GLU A C 1
ATOM 1701 O O . GLU A 1 211 ? -4.601 -20.938 5.798 1.00 41.72 211 GLU A O 1
ATOM 1706 N N . ASP A 1 212 ? -3.586 -19.132 6.644 1.00 49.84 212 ASP A N 1
ATOM 1707 C CA . ASP A 1 212 ? -4.686 -18.791 7.578 1.00 49.84 212 ASP A CA 1
ATOM 1708 C C . ASP A 1 212 ? -5.221 -17.340 7.512 1.00 49.84 212 ASP A C 1
ATOM 1710 O O . ASP A 1 212 ? -5.961 -16.913 8.401 1.00 49.84 212 ASP A O 1
ATOM 1714 N N . THR A 1 213 ? -4.871 -16.531 6.501 1.00 57.44 213 THR A N 1
ATOM 1715 C CA . THR A 1 213 ? -5.323 -15.122 6.425 1.00 57.44 213 THR A CA 1
ATOM 1716 C C . THR A 1 213 ? -6.278 -14.850 5.255 1.00 57.44 213 THR A C 1
ATOM 1718 O O . THR A 1 213 ? -6.051 -15.327 4.145 1.00 57.44 213 THR A O 1
ATOM 1721 N N . PRO A 1 214 ? -7.325 -14.018 5.442 1.00 74.19 214 PRO A N 1
ATOM 1722 C CA . PRO A 1 214 ? -8.274 -13.637 4.387 1.00 74.19 214 PRO A CA 1
ATOM 1723 C C . PRO A 1 214 ? -7.698 -12.609 3.386 1.00 74.19 214 PRO A C 1
ATOM 1725 O O . PRO A 1 214 ? -8.452 -11.864 2.758 1.00 74.19 214 PRO A O 1
ATOM 1728 N N . ILE A 1 215 ? -6.367 -12.512 3.271 1.00 83.75 215 ILE A N 1
ATOM 1729 C CA . ILE A 1 215 ? -5.675 -11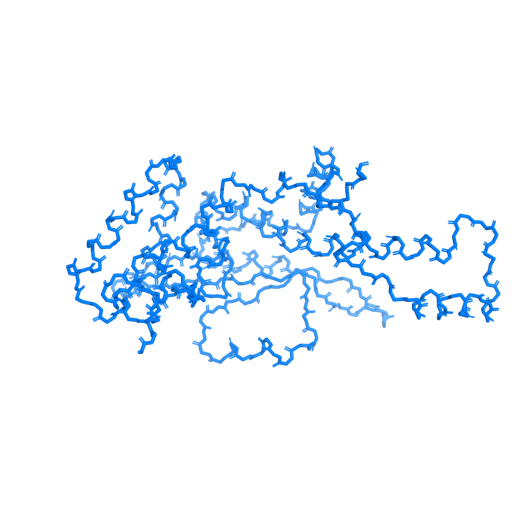.504 2.459 1.00 83.75 215 ILE A CA 1
ATOM 1730 C C . ILE A 1 215 ? -5.560 -11.999 1.019 1.00 83.75 215 ILE A C 1
ATOM 1732 O O . ILE A 1 215 ? -4.906 -13.001 0.738 1.00 83.75 215 ILE A O 1
ATOM 1736 N N . VAL A 1 216 ? -6.147 -11.248 0.092 1.00 88.06 216 VAL A N 1
ATOM 1737 C CA . VAL A 1 216 ? -5.988 -11.464 -1.346 1.00 88.06 216 VAL A CA 1
ATOM 1738 C C . VAL A 1 216 ? -4.706 -10.781 -1.801 1.00 88.06 216 VAL A C 1
ATOM 1740 O O . VAL A 1 216 ? -4.589 -9.559 -1.742 1.00 88.06 216 VAL A O 1
ATOM 1743 N N . ILE A 1 217 ? -3.736 -11.561 -2.269 1.00 90.06 217 ILE A N 1
ATOM 1744 C CA . ILE A 1 217 ? -2.507 -11.020 -2.853 1.00 90.06 217 ILE A CA 1
ATOM 1745 C C . ILE A 1 217 ? -2.727 -10.834 -4.351 1.00 90.06 217 ILE A C 1
ATOM 1747 O O . ILE A 1 217 ? -2.926 -11.803 -5.082 1.00 90.06 217 ILE A O 1
ATOM 1751 N N . TRP A 1 218 ? -2.630 -9.593 -4.808 1.00 94.38 218 TRP A N 1
ATOM 1752 C CA . TRP A 1 218 ? -2.636 -9.232 -6.216 1.00 94.38 218 TRP A CA 1
ATOM 1753 C C . TRP A 1 218 ? -1.262 -8.712 -6.638 1.00 94.38 218 TRP A C 1
ATOM 1755 O O . TRP A 1 218 ? -0.568 -8.042 -5.871 1.00 94.38 218 TRP A O 1
ATOM 1765 N N . TYR A 1 219 ? -0.854 -9.011 -7.870 1.00 94.69 219 TYR A N 1
ATOM 1766 C CA . TYR A 1 219 ? 0.379 -8.482 -8.442 1.00 94.69 219 TYR A CA 1
ATOM 1767 C C . TYR A 1 219 ? 0.132 -7.882 -9.820 1.00 94.69 219 TYR A C 1
ATOM 1769 O O . TYR A 1 219 ? -0.550 -8.488 -10.633 1.00 94.69 219 TYR A O 1
ATOM 1777 N N . ARG A 1 220 ? 0.740 -6.731 -10.118 1.00 96.19 220 ARG A N 1
ATOM 1778 C CA . ARG A 1 220 ? 0.528 -6.018 -11.386 1.00 96.19 220 ARG A CA 1
ATOM 1779 C C . ARG A 1 220 ? 1.105 -6.755 -12.588 1.00 96.19 220 ARG A C 1
ATOM 1781 O O . ARG A 1 220 ? 0.391 -7.015 -13.552 1.00 96.19 220 ARG A O 1
ATOM 1788 N N . LEU A 1 221 ? 2.400 -7.064 -12.549 1.00 94.50 221 LEU A N 1
ATOM 1789 C CA . LEU A 1 221 ? 3.123 -7.646 -13.676 1.00 94.50 221 LEU A CA 1
ATOM 1790 C C . LEU A 1 221 ? 3.307 -9.152 -13.492 1.00 94.50 221 LEU A C 1
ATOM 1792 O O . LEU A 1 221 ? 4.058 -9.573 -12.613 1.00 94.50 221 LEU A O 1
ATOM 1796 N N . GLY A 1 222 ? 2.652 -9.938 -14.348 1.00 92.31 222 GLY A N 1
ATOM 1797 C CA . GLY A 1 222 ? 2.843 -11.371 -14.574 1.00 92.31 222 GLY A CA 1
ATOM 1798 C C . GLY A 1 222 ? 3.821 -11.684 -15.713 1.00 92.31 222 GLY A C 1
ATOM 1799 O O . GLY A 1 222 ? 4.546 -10.819 -16.210 1.00 92.31 222 GLY A O 1
ATOM 1800 N N . LYS A 1 223 ? 3.829 -12.944 -16.157 1.00 91.50 223 LYS A N 1
ATOM 1801 C CA . LYS A 1 223 ? 4.463 -13.365 -17.415 1.00 91.50 223 LYS A CA 1
ATOM 1802 C C . LYS A 1 223 ? 3.550 -14.320 -18.173 1.00 91.50 223 LYS A C 1
ATOM 1804 O O . LYS A 1 223 ? 2.956 -15.208 -17.566 1.00 91.50 223 LYS A O 1
ATOM 1809 N N . LYS A 1 224 ? 3.535 -14.212 -19.500 1.00 91.31 224 LYS A N 1
ATOM 1810 C CA . LYS A 1 224 ? 2.972 -15.231 -20.398 1.00 91.31 224 LYS A CA 1
ATOM 1811 C C . LYS A 1 224 ? 3.948 -15.555 -21.522 1.00 91.31 224 LYS A C 1
ATOM 1813 O O . LYS A 1 224 ? 4.871 -14.786 -21.782 1.00 91.31 224 LYS A O 1
ATOM 1818 N N . LYS A 1 225 ? 3.769 -16.707 -22.169 1.00 93.75 225 LYS A N 1
ATOM 1819 C CA . LYS A 1 225 ? 4.605 -17.134 -23.298 1.00 93.75 225 LYS A CA 1
ATOM 1820 C C . LYS A 1 225 ? 3.892 -16.862 -24.619 1.00 93.75 225 LYS A C 1
ATOM 1822 O O . LYS A 1 225 ? 2.805 -17.386 -24.830 1.00 93.75 225 LYS A O 1
ATOM 1827 N N . ILE A 1 226 ? 4.539 -16.111 -25.505 1.00 92.94 226 ILE A N 1
ATOM 1828 C CA . ILE A 1 226 ? 4.152 -15.945 -26.914 1.00 92.94 226 ILE A CA 1
ATOM 1829 C C . ILE A 1 226 ? 5.376 -16.319 -27.749 1.00 92.94 226 ILE A C 1
ATOM 1831 O O . ILE A 1 226 ? 6.468 -15.825 -27.480 1.00 92.94 226 ILE A O 1
ATOM 1835 N N . ASP A 1 227 ? 5.233 -17.257 -28.687 1.00 92.50 227 ASP A N 1
ATOM 1836 C CA . ASP A 1 227 ? 6.325 -17.736 -29.553 1.00 92.50 227 ASP A CA 1
ATOM 1837 C C . ASP A 1 227 ? 7.620 -18.082 -28.795 1.00 92.50 227 ASP A C 1
ATOM 1839 O O . ASP A 1 227 ? 8.728 -17.698 -29.168 1.00 92.50 227 ASP A O 1
ATOM 1843 N N . LYS A 1 228 ? 7.471 -18.811 -27.678 1.00 91.12 228 LYS A N 1
ATOM 1844 C CA . LYS A 1 228 ? 8.552 -19.203 -26.747 1.00 91.12 228 LYS A CA 1
ATOM 1845 C C . LYS A 1 228 ? 9.265 -18.038 -26.037 1.00 91.12 228 LYS A C 1
ATOM 1847 O O . LYS A 1 228 ? 10.190 -18.296 -25.269 1.00 91.12 228 LYS A O 1
ATOM 1852 N N . LYS A 1 229 ? 8.822 -16.791 -26.207 1.00 90.25 229 LYS A N 1
ATOM 1853 C CA . LYS A 1 229 ? 9.325 -15.614 -25.487 1.00 90.25 229 LYS A CA 1
ATOM 1854 C C . LYS A 1 229 ? 8.403 -15.264 -24.323 1.00 90.25 229 LYS A C 1
ATOM 1856 O O . LYS A 1 229 ? 7.182 -15.349 -24.439 1.00 90.25 229 LYS A O 1
ATOM 1861 N N . ASN A 1 230 ? 8.991 -14.877 -23.193 1.00 90.75 230 ASN A N 1
ATOM 1862 C CA . ASN A 1 230 ? 8.223 -14.302 -22.093 1.00 90.75 230 ASN A CA 1
ATOM 1863 C C . ASN A 1 230 ? 7.840 -12.870 -22.464 1.00 90.75 230 ASN A C 1
ATOM 1865 O O . ASN A 1 230 ? 8.710 -12.082 -22.830 1.00 90.75 230 ASN A O 1
ATOM 1869 N N . VAL A 1 231 ? 6.563 -12.540 -22.329 1.00 91.88 231 VAL A N 1
ATOM 1870 C CA . VAL A 1 231 ? 6.048 -11.181 -22.503 1.00 91.88 231 VAL A CA 1
ATOM 1871 C C . VAL A 1 231 ? 5.291 -10.741 -21.246 1.00 91.88 231 VAL A C 1
ATOM 1873 O O . VAL A 1 231 ? 4.816 -11.609 -20.495 1.00 91.88 231 VAL A O 1
ATOM 1876 N N . PRO A 1 232 ? 5.180 -9.421 -20.998 1.00 93.50 232 PRO A N 1
ATOM 1877 C CA . PRO A 1 232 ? 4.362 -8.886 -19.919 1.00 93.50 232 PRO A CA 1
ATOM 1878 C C . PRO A 1 232 ? 2.927 -9.411 -19.967 1.00 93.50 232 PRO A C 1
ATOM 1880 O O . PRO A 1 232 ? 2.317 -9.534 -21.032 1.00 93.50 232 PRO A O 1
ATOM 1883 N N . ASP A 1 233 ? 2.400 -9.726 -18.790 1.00 94.56 233 ASP A N 1
ATOM 1884 C CA . ASP A 1 233 ? 1.014 -10.135 -18.606 1.00 94.56 233 ASP A CA 1
ATOM 1885 C C . ASP A 1 233 ? 0.432 -9.374 -17.418 1.00 94.56 233 ASP A C 1
ATOM 1887 O O . ASP A 1 233 ? 0.628 -9.766 -16.267 1.00 94.56 233 ASP A O 1
ATOM 1891 N N . TYR A 1 234 ? -0.185 -8.229 -17.696 1.00 96.56 234 TYR A N 1
ATOM 1892 C CA . TYR A 1 234 ? -0.714 -7.346 -16.663 1.00 96.56 234 TYR A CA 1
ATOM 1893 C C . TYR A 1 234 ? -2.013 -7.908 -16.087 1.00 96.56 234 TYR A C 1
ATOM 1895 O O . TYR A 1 234 ? -2.880 -8.346 -16.836 1.00 96.56 234 TYR A O 1
ATOM 1903 N N . LYS A 1 235 ? -2.156 -7.895 -14.760 1.00 96.94 235 LYS A N 1
ATOM 1904 C CA . LYS A 1 235 ? -3.263 -8.566 -14.055 1.00 96.94 235 LYS A CA 1
ATOM 1905 C C . LYS A 1 235 ? -4.383 -7.636 -13.607 1.00 96.94 235 LYS A C 1
ATOM 1907 O O . LYS A 1 235 ? -5.092 -7.945 -12.658 1.00 96.94 235 LYS A O 1
ATOM 1912 N N . TRP A 1 236 ? -4.549 -6.491 -14.259 1.00 98.00 236 TRP A N 1
ATOM 1913 C CA . TRP A 1 236 ? -5.554 -5.495 -13.873 1.00 98.00 236 TRP A CA 1
ATOM 1914 C C . TRP A 1 236 ? -6.977 -6.060 -13.831 1.00 98.00 236 TRP A C 1
ATOM 1916 O O . TRP A 1 236 ? -7.697 -5.772 -12.879 1.00 98.00 236 TRP A O 1
ATOM 1926 N N . ASP A 1 237 ? -7.331 -6.948 -14.764 1.00 97.38 237 ASP A N 1
ATOM 1927 C CA . ASP A 1 237 ? -8.635 -7.623 -14.782 1.00 97.38 237 ASP A CA 1
ATOM 1928 C C . ASP A 1 237 ? -8.910 -8.401 -13.489 1.00 97.38 237 ASP A C 1
ATOM 1930 O O . ASP A 1 237 ? -10.018 -8.344 -12.963 1.00 97.38 237 ASP A O 1
ATOM 1934 N N . ASP A 1 238 ? -7.901 -9.068 -12.918 1.00 96.06 238 ASP A N 1
ATOM 1935 C CA . ASP A 1 238 ? -8.057 -9.817 -11.666 1.00 96.06 238 ASP A CA 1
ATOM 1936 C C . ASP A 1 238 ? -8.408 -8.882 -10.496 1.00 96.06 238 ASP A C 1
ATOM 1938 O O . ASP A 1 238 ? -9.267 -9.206 -9.674 1.00 96.06 238 ASP A O 1
ATOM 1942 N N . LEU A 1 239 ? -7.778 -7.700 -10.430 1.00 96.88 239 LEU A N 1
ATOM 1943 C CA . LEU A 1 239 ? -8.072 -6.697 -9.401 1.00 96.88 239 LEU A CA 1
ATOM 1944 C C . LEU A 1 239 ? -9.434 -6.037 -9.633 1.00 96.88 239 LEU A C 1
ATOM 1946 O O . LEU A 1 239 ? -10.199 -5.883 -8.682 1.00 96.88 239 LEU A O 1
ATOM 1950 N N . ASN A 1 240 ? -9.752 -5.689 -10.883 1.00 98.00 240 ASN A N 1
ATOM 1951 C CA . ASN A 1 240 ? -11.044 -5.116 -11.259 1.00 98.00 240 ASN A CA 1
ATOM 1952 C C . ASN A 1 240 ? -12.186 -6.062 -10.872 1.00 98.00 240 ASN A C 1
ATOM 1954 O O . ASN A 1 240 ? -13.104 -5.646 -10.170 1.00 98.00 240 ASN A O 1
ATOM 1958 N N . ASN A 1 241 ? -12.075 -7.345 -11.226 1.00 96.69 241 ASN A N 1
ATOM 1959 C CA . ASN A 1 241 ? -13.056 -8.373 -10.885 1.00 96.69 241 ASN A CA 1
ATOM 1960 C C . ASN A 1 241 ? -13.178 -8.577 -9.367 1.00 96.69 241 ASN A C 1
ATOM 1962 O O . ASN A 1 241 ? -14.280 -8.774 -8.857 1.00 96.69 241 ASN A O 1
ATOM 1966 N N . ALA A 1 242 ? -12.067 -8.517 -8.623 1.00 93.81 242 ALA A N 1
ATOM 1967 C CA . ALA A 1 242 ? -12.092 -8.638 -7.166 1.00 93.81 242 ALA A CA 1
ATOM 1968 C C . ALA A 1 242 ? -12.824 -7.459 -6.500 1.00 93.81 242 ALA A C 1
ATOM 1970 O O . ALA A 1 242 ? -13.637 -7.665 -5.598 1.00 93.81 242 ALA A O 1
ATOM 1971 N N . VAL A 1 243 ? -12.566 -6.227 -6.951 1.00 95.50 243 VAL A N 1
ATOM 1972 C CA . VAL A 1 243 ? -13.253 -5.023 -6.457 1.00 95.50 243 VAL A CA 1
ATOM 1973 C C . VAL A 1 243 ? -14.725 -5.028 -6.871 1.00 95.50 243 VAL A C 1
ATOM 1975 O O . VAL A 1 243 ? -15.590 -4.731 -6.045 1.00 95.50 243 VAL A O 1
ATOM 1978 N N . GLU A 1 244 ? -15.032 -5.423 -8.105 1.00 96.19 244 GLU A N 1
ATOM 1979 C CA . GLU A 1 244 ? -16.399 -5.531 -8.617 1.00 96.19 244 GLU A CA 1
ATOM 1980 C C . GLU A 1 244 ? -17.208 -6.587 -7.868 1.00 96.19 244 GLU A C 1
ATOM 1982 O O . GLU A 1 244 ? -18.314 -6.300 -7.421 1.00 96.19 244 GLU A O 1
ATOM 1987 N N . GLY A 1 245 ? -16.638 -7.763 -7.605 1.00 93.06 245 GLY A N 1
ATOM 1988 C CA . GLY A 1 245 ? -17.297 -8.800 -6.809 1.00 93.06 245 GLY A CA 1
ATOM 1989 C C . GLY A 1 245 ? -17.605 -8.372 -5.368 1.00 93.06 245 GLY A C 1
ATOM 1990 O O . GLY A 1 245 ? -18.496 -8.934 -4.736 1.00 93.06 245 GLY A O 1
ATOM 1991 N N . ILE A 1 246 ? -16.887 -7.374 -4.844 1.00 92.25 246 ILE A N 1
ATOM 1992 C CA . ILE A 1 246 ? -17.096 -6.821 -3.502 1.00 92.25 246 ILE A CA 1
ATOM 1993 C C . ILE A 1 246 ? -18.093 -5.654 -3.506 1.00 92.25 246 ILE A C 1
ATOM 1995 O O . ILE A 1 246 ? -18.859 -5.494 -2.558 1.00 92.25 246 ILE A O 1
ATOM 1999 N N . THR A 1 247 ? -18.044 -4.802 -4.527 1.00 93.94 247 THR A N 1
ATOM 2000 C CA . THR A 1 247 ? -18.730 -3.499 -4.528 1.00 93.94 247 THR A CA 1
ATOM 2001 C C . THR A 1 247 ? -19.906 -3.427 -5.495 1.00 93.94 247 THR A C 1
ATOM 2003 O O . THR A 1 247 ? -20.712 -2.512 -5.387 1.00 93.94 247 THR A O 1
ATOM 2006 N N . GLY A 1 248 ? -20.008 -4.364 -6.437 1.00 95.88 248 GLY A N 1
ATOM 2007 C CA . GLY A 1 248 ? -20.937 -4.304 -7.566 1.00 95.88 248 GLY A CA 1
ATOM 2008 C C . GLY A 1 248 ? -20.529 -3.307 -8.656 1.00 95.88 248 GLY A C 1
ATOM 2009 O O . GLY A 1 248 ? -21.315 -3.055 -9.565 1.00 95.88 248 GLY A O 1
ATOM 2010 N N . HIS A 1 249 ? -19.330 -2.723 -8.570 1.00 97.19 249 HIS A N 1
ATOM 2011 C CA . HIS A 1 249 ? -18.840 -1.717 -9.505 1.00 97.19 249 HIS A CA 1
ATOM 2012 C C . HIS A 1 249 ? -17.436 -2.071 -9.998 1.00 97.19 249 HIS A C 1
ATOM 2014 O O . HIS A 1 249 ? -16.558 -2.415 -9.207 1.00 97.19 249 HIS A O 1
ATOM 2020 N N . ASN A 1 250 ? -17.196 -1.925 -11.299 1.00 97.62 250 ASN A N 1
ATOM 2021 C CA . ASN A 1 250 ? -15.869 -2.100 -11.878 1.00 97.62 250 ASN A CA 1
ATOM 2022 C C . ASN A 1 250 ? -15.053 -0.794 -11.755 1.00 97.62 250 ASN A C 1
ATOM 2024 O O . ASN A 1 250 ? -15.536 0.249 -12.203 1.00 97.62 250 ASN A O 1
ATOM 2028 N N . PRO A 1 251 ? -13.845 -0.809 -11.155 1.00 97.31 251 PRO A N 1
ATOM 2029 C CA . PRO A 1 251 ? -13.032 0.397 -10.996 1.00 97.31 251 PRO A CA 1
ATOM 2030 C C . PRO A 1 251 ? -12.280 0.814 -12.263 1.00 97.31 251 PRO A C 1
ATOM 2032 O O . PRO A 1 251 ? -11.697 1.897 -12.275 1.00 97.31 251 PRO A O 1
ATOM 2035 N N . ASP A 1 252 ? -12.304 -0.005 -13.322 1.00 97.75 252 ASP A N 1
ATOM 2036 C CA . ASP A 1 252 ? -11.691 0.295 -14.619 1.00 97.75 252 ASP A CA 1
ATOM 2037 C C . ASP A 1 252 ? -10.207 0.705 -14.475 1.00 97.75 252 ASP A C 1
ATOM 2039 O O . ASP A 1 252 ? -9.732 1.696 -15.044 1.00 97.75 252 ASP A O 1
ATOM 2043 N N . LEU A 1 253 ? -9.467 -0.039 -13.641 1.00 98.25 253 LEU A N 1
ATOM 2044 C CA . LEU A 1 253 ? -8.019 0.102 -13.497 1.00 98.25 253 LEU A CA 1
ATOM 2045 C C . LEU A 1 253 ? -7.332 -0.542 -14.700 1.00 98.25 253 LEU A C 1
ATOM 2047 O O . LEU A 1 253 ? -7.730 -1.620 -15.146 1.00 98.25 253 LEU A O 1
ATOM 2051 N N . SER A 1 254 ? -6.278 0.088 -15.213 1.00 98.31 254 SER A N 1
ATOM 2052 C CA . SER A 1 254 ? -5.542 -0.434 -16.364 1.00 98.31 254 SER A CA 1
ATOM 2053 C C . SER A 1 254 ? -4.077 -0.016 -16.350 1.00 98.31 254 SER A C 1
ATOM 2055 O O . SER A 1 254 ? -3.688 0.958 -15.702 1.00 98.31 254 SER A O 1
ATOM 2057 N N . GLU A 1 255 ? -3.256 -0.742 -17.110 1.00 98.12 255 GLU A N 1
ATOM 2058 C CA . GLU A 1 255 ? -1.835 -0.418 -17.251 1.00 98.12 255 GLU A CA 1
ATOM 2059 C C . GLU A 1 255 ? -1.648 0.945 -17.919 1.00 98.12 255 GLU A C 1
ATOM 2061 O O . GLU A 1 255 ? -0.810 1.724 -17.486 1.00 98.12 255 GLU A O 1
ATOM 2066 N N . GLU A 1 256 ? -2.461 1.264 -18.927 1.00 98.31 256 GLU A N 1
ATOM 2067 C CA . GLU A 1 256 ? -2.419 2.555 -19.618 1.00 98.31 256 GLU A CA 1
ATOM 2068 C C . GLU A 1 256 ? -2.662 3.719 -18.648 1.00 98.31 256 GLU A C 1
ATOM 2070 O O . GLU A 1 256 ? -1.873 4.659 -18.583 1.00 98.31 256 GLU A O 1
ATOM 2075 N N . LYS A 1 257 ? -3.716 3.633 -17.828 1.00 98.50 257 LYS A N 1
ATOM 2076 C CA . LYS A 1 257 ? -4.031 4.669 -16.837 1.00 98.50 257 LYS A CA 1
ATOM 2077 C C . LYS A 1 257 ? -2.967 4.766 -15.746 1.00 98.50 257 LYS A C 1
ATOM 2079 O O . LYS A 1 257 ? -2.668 5.871 -15.298 1.00 98.50 257 LYS A O 1
ATOM 2084 N N . TYR A 1 258 ? -2.383 3.639 -15.341 1.00 98.12 258 TYR A N 1
ATOM 2085 C CA . TYR A 1 258 ? -1.269 3.629 -14.398 1.00 98.12 258 TYR A CA 1
ATOM 2086 C C . TYR A 1 258 ? -0.020 4.308 -14.979 1.00 98.12 258 TYR A C 1
ATOM 2088 O O . TYR A 1 258 ? 0.595 5.133 -14.308 1.00 98.12 258 TYR A O 1
ATOM 2096 N N . LEU A 1 259 ? 0.338 4.020 -16.233 1.00 97.56 259 LEU A N 1
ATOM 2097 C CA . LEU A 1 259 ? 1.468 4.665 -16.908 1.00 97.56 259 LEU A CA 1
ATOM 2098 C C . LEU A 1 259 ? 1.242 6.173 -17.070 1.00 97.56 259 LEU A C 1
ATOM 2100 O O . LEU A 1 259 ? 2.141 6.946 -16.749 1.00 97.56 259 LEU A O 1
ATOM 2104 N N . ASN A 1 260 ? 0.032 6.594 -17.447 1.00 97.94 260 ASN A N 1
ATOM 2105 C CA . ASN A 1 260 ? -0.337 8.012 -17.512 1.00 97.94 260 ASN A CA 1
ATOM 2106 C C . ASN A 1 260 ? -0.232 8.693 -16.136 1.00 97.94 260 ASN A C 1
ATOM 2108 O O . ASN A 1 260 ? 0.220 9.832 -16.026 1.00 97.94 260 ASN A O 1
ATOM 2112 N N . PHE A 1 261 ? -0.628 7.997 -15.065 1.00 96.81 261 PHE A N 1
ATOM 2113 C CA . PHE A 1 261 ? -0.458 8.481 -13.695 1.00 96.81 261 PHE A CA 1
ATOM 2114 C C . PHE A 1 261 ? 1.024 8.668 -13.337 1.00 96.81 261 PHE A C 1
ATOM 2116 O O . PHE A 1 261 ? 1.386 9.708 -12.782 1.00 96.81 261 PHE A O 1
ATOM 2123 N N . LEU A 1 262 ? 1.884 7.702 -13.680 1.00 95.19 262 LEU A N 1
ATOM 2124 C CA . LEU A 1 262 ? 3.329 7.808 -13.463 1.00 95.19 262 LEU A CA 1
ATOM 2125 C C . LEU A 1 262 ? 3.931 8.971 -14.251 1.00 95.19 262 LEU A C 1
ATOM 2127 O O . LEU A 1 262 ? 4.648 9.778 -13.668 1.00 95.19 262 LEU A O 1
ATOM 2131 N N . GLU A 1 263 ? 3.618 9.087 -15.543 1.00 94.81 263 GLU A N 1
ATOM 2132 C CA . GLU A 1 263 ? 4.094 10.181 -16.392 1.00 94.81 263 GLU A CA 1
ATOM 2133 C C . GLU A 1 263 ? 3.719 11.534 -15.787 1.00 94.81 263 GLU A C 1
ATOM 2135 O O . GLU A 1 263 ? 4.589 12.369 -15.554 1.00 94.81 263 GLU A O 1
ATOM 2140 N N . ASN A 1 264 ? 2.452 11.705 -15.403 1.00 94.81 264 ASN A N 1
ATOM 2141 C CA . ASN A 1 264 ? 1.981 12.929 -14.773 1.00 94.81 264 ASN A CA 1
ATOM 2142 C C . ASN A 1 264 ? 2.758 13.267 -13.488 1.00 94.81 264 ASN A C 1
ATOM 2144 O O . ASN A 1 264 ? 3.152 14.418 -13.296 1.00 94.81 264 ASN A O 1
ATOM 2148 N N . ILE A 1 265 ? 3.014 12.289 -12.613 1.00 92.38 265 ILE A N 1
ATOM 2149 C CA .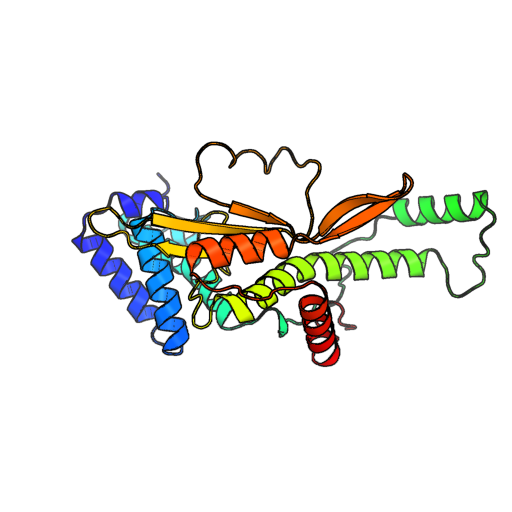 ILE A 1 265 ? 3.808 12.517 -11.396 1.00 92.38 265 ILE A CA 1
ATOM 2150 C C . ILE A 1 265 ? 5.228 12.949 -11.742 1.00 92.38 265 ILE A C 1
ATOM 2152 O O . ILE A 1 265 ? 5.722 13.917 -11.172 1.00 92.38 265 ILE A O 1
ATOM 2156 N N . ILE A 1 266 ? 5.880 12.256 -12.672 1.00 90.44 266 ILE A N 1
ATOM 2157 C CA . ILE A 1 266 ? 7.276 12.516 -13.031 1.00 90.44 266 ILE A CA 1
ATOM 2158 C C . ILE A 1 266 ? 7.412 13.890 -13.691 1.00 90.44 266 ILE A C 1
ATOM 2160 O O . ILE A 1 266 ? 8.344 14.626 -13.379 1.00 90.44 266 ILE A O 1
ATOM 2164 N N . THR A 1 267 ? 6.463 14.284 -14.541 1.00 90.31 267 THR A N 1
ATOM 2165 C CA . THR A 1 267 ? 6.444 15.616 -15.157 1.00 90.31 267 THR A CA 1
ATOM 2166 C C . THR A 1 267 ? 6.319 16.733 -14.117 1.00 90.31 267 THR A C 1
ATOM 2168 O O . THR A 1 267 ? 6.962 17.771 -14.259 1.00 90.31 267 THR A O 1
ATOM 2171 N N . HIS A 1 268 ? 5.528 16.537 -13.058 1.00 90.19 268 HIS A N 1
ATOM 2172 C CA . HIS A 1 268 ? 5.305 17.557 -12.022 1.00 90.19 268 HIS A CA 1
ATOM 2173 C C . HIS A 1 268 ? 6.316 17.500 -10.868 1.00 90.19 268 HIS A C 1
ATOM 2175 O O . HIS A 1 268 ? 6.525 18.498 -10.177 1.00 90.19 268 HIS A O 1
ATOM 2181 N N . ASN A 1 269 ? 6.948 16.349 -10.655 1.00 89.25 269 ASN A N 1
ATOM 2182 C CA . ASN A 1 269 ? 7.957 16.111 -9.633 1.00 89.25 269 ASN A CA 1
ATOM 2183 C C . ASN A 1 269 ? 9.081 15.221 -10.198 1.00 89.25 269 ASN A C 1
ATOM 2185 O O . ASN A 1 269 ? 9.216 14.057 -9.809 1.00 89.25 269 ASN A O 1
ATOM 2189 N N . PRO A 1 270 ? 9.939 15.756 -11.087 1.00 84.38 270 PRO A N 1
ATOM 2190 C CA . PRO A 1 270 ? 11.040 14.986 -11.673 1.00 84.38 270 PRO A CA 1
ATOM 2191 C C . PRO A 1 270 ? 12.055 14.528 -10.618 1.00 84.38 270 PRO A C 1
ATOM 2193 O O . PRO A 1 270 ? 12.806 13.581 -10.835 1.00 84.38 270 PRO A O 1
ATOM 2196 N N . LYS A 1 271 ? 12.042 15.165 -9.441 1.00 86.50 271 LYS A N 1
ATOM 2197 C CA . LYS A 1 271 ? 12.930 14.869 -8.318 1.00 86.50 271 LYS A CA 1
ATOM 2198 C C . LYS A 1 271 ? 12.469 13.700 -7.444 1.00 86.50 271 LYS A C 1
ATOM 2200 O O . LYS A 1 271 ? 13.068 13.449 -6.399 1.00 86.50 271 LYS A O 1
ATOM 2205 N N . ILE A 1 272 ? 11.411 12.989 -7.834 1.00 84.19 272 ILE A N 1
ATOM 2206 C CA . ILE A 1 272 ? 10.802 11.930 -7.020 1.00 84.19 272 ILE A CA 1
ATOM 2207 C C . ILE A 1 272 ? 11.693 10.690 -6.849 1.00 84.19 272 ILE A C 1
ATOM 2209 O O . ILE A 1 272 ? 11.686 10.076 -5.782 1.00 84.19 272 ILE A O 1
ATOM 2213 N N . PHE A 1 273 ? 12.490 10.339 -7.862 1.00 76.88 273 PHE A N 1
ATOM 2214 C CA . PHE A 1 273 ? 13.423 9.201 -7.821 1.00 76.88 273 PHE A CA 1
ATOM 2215 C C . PHE A 1 273 ? 14.896 9.612 -7.946 1.00 76.88 273 PHE A C 1
ATOM 2217 O O . PHE A 1 273 ? 15.769 8.825 -7.594 1.00 76.88 273 PHE A O 1
ATOM 2224 N N . TYR A 1 274 ? 15.185 10.838 -8.394 1.00 70.38 274 TYR A N 1
ATOM 2225 C CA . TYR A 1 274 ? 16.548 11.338 -8.537 1.00 70.38 274 TYR A CA 1
ATOM 2226 C C . TYR A 1 274 ? 16.626 12.827 -8.221 1.00 70.38 274 TYR A C 1
ATOM 2228 O O . TYR A 1 274 ? 15.896 13.625 -8.796 1.00 70.38 274 TYR A O 1
ATOM 2236 N N . ASN A 1 275 ? 17.515 13.213 -7.312 1.00 68.00 275 ASN A N 1
ATOM 2237 C CA . ASN A 1 275 ? 17.760 14.612 -6.993 1.00 68.00 275 ASN A CA 1
ATOM 2238 C C . ASN A 1 275 ? 19.271 14.839 -6.986 1.00 68.00 275 ASN A C 1
ATOM 2240 O O . ASN A 1 275 ? 19.957 14.340 -6.093 1.00 68.00 275 ASN A O 1
ATOM 2244 N N . GLU A 1 276 ? 19.773 15.563 -7.985 1.00 60.53 276 GLU A N 1
ATOM 2245 C CA . GLU A 1 276 ? 21.137 16.094 -7.956 1.00 60.53 276 GLU A CA 1
ATOM 2246 C C . GLU A 1 276 ? 21.232 17.089 -6.793 1.00 60.53 276 GLU A C 1
ATOM 2248 O O . GLU A 1 276 ? 20.331 17.917 -6.606 1.00 60.53 276 GLU A O 1
ATOM 2253 N N . ALA A 1 277 ? 22.262 16.917 -5.962 1.00 52.50 277 ALA A N 1
ATOM 2254 C CA . ALA A 1 277 ? 22.516 17.751 -4.790 1.00 52.50 277 ALA A CA 1
ATOM 2255 C C . ALA A 1 277 ? 22.780 19.213 -5.172 1.00 52.50 277 ALA A C 1
ATOM 2257 O O . ALA A 1 277 ? 23.493 19.444 -6.174 1.00 52.50 277 ALA A O 1
#

Foldseek 3Di:
DADKLVVLLVDDPVVNVVLLVVVLVVPVVDDPVLSVLLNVLVVCCNVVVFADIADDDPVLRPDDRVPNNSVRVVVQSVLVVCCVVDPLLNDFADADDCVPDPDDVVQLVVVVVVCVVVVPDCPDPPHSVVVVVVVLLVVLCQVSVQSLVLVLVCVQQCDPPNNWRQCGSVSGPQFGIWDWADDVPDDIDIAGEHEAQEDDPDDPVVCPVPDDDNYHYDYAWYWDDDPNDTDTDGDLVVVQVVSCVRRVDGSPDDPVSSVVSVVVSCVVCVRSRHDHD

pLDDT: mean 85.0, std 13.29, range [33.94, 98.5]

InterPro domains:
  IPR019070 Type II restriction endonuclease SinI [PF09570] (98-264)

Nearest PDB structures (foldseek):
  6s48-assembly1_B  TM=7.421E-01  e=1.246E-10  Nostoc sp. PCC 7120 = FACHB-418

Secondary structure (DSSP, 8-state):
----THHHHTS-HHHHHHHHHHHHHHTTTS-HHHHHHHHHHHHHHHHTT-PPP-PPPHHHHTS-GGGTHHHHHHHHHHHHHHHHHS-GGGPPPPP--TTT----HHHHHHHHHHHHHTT---SSS--HHHHHHHHHHHHHHHHHHHHHHHHHHHHHHTSTTT-PEE-TTT-BTTBSEEEEEEETTEEEEEEEEEEEEE--S--TTSGGG-SS--EEEEEEEEEEEETTEEEEEE-HHHHHHHHHHHHSS-----HHHHHHHHHHHHHH-GGGT----

Radius of gyration: 22.79 Å; Cα contacts (8 Å, |Δi|>4): 302; chains: 1; bounding box: 64×39×63 Å

Sequence (277 aa):
MAININDFFDLNLDKKENIITELKKKYSFLTPKQQTNLYQLIDLAVEFKQIPDQIQSKDISALPLEKQILPLLQKWLNNNVNSITTRNNARLAKPFSDKDTVEDPALAHMLSTYFKVDNYDLTGDCGVEQHLQSHQILMAIENIQGHLLEEYIASVICGDPFNFLWCDGQTIKAADFCKRIDIHGEPSLLRLIQIKNKYNTENSSSSKIREDTPIVIWYRLGKKKIDKKNVPDYKWDDLNNAVEGITGHNPDLSEEKYLNFLENIITHN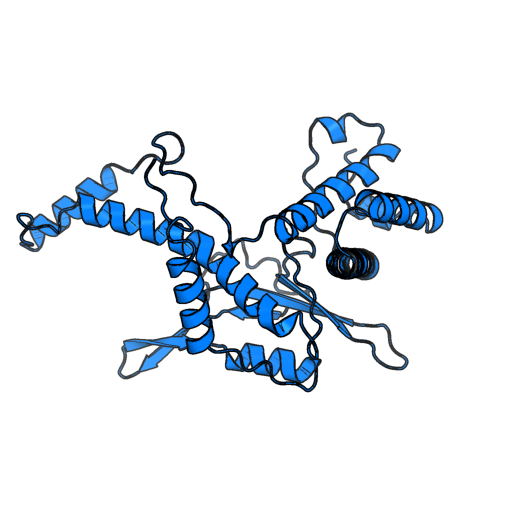PKIFYNEA